Protein AF-R5ECG8-F1 (afdb_monomer_lite)

Secondary structure (DSSP, 8-state):
-HHHH-HHHHHHHHHHHHHHHHHTT-TTHHHHHHTTGGGGS-TTTT-GGGGGG--EEEE-SSSTTEEEEE-SS---HHHHHTTGGGSEEESSSS-GGGTEEEEE-TTS-EEEEEE--TT-SEEEEEES-S-STT--SHHHHHHHHHHHHHHHHH-----TTTTT-TT--EEEEE-TTS-EEEEE-TTT-----HHHHSSGGG-HHHHHTPPPPP-

pLDDT: mean 90.89, std 8.5, range [33.0, 98.12]

Sequence (215 aa):
MSKVYMPEQSAHFRQMLVDFAVSVGKPDADVYVDTGKWKARQGGNGLEYAKNAVVEFTPCATEENAFNYDLSKPISMALYELFKPFGTLNYQMGNARLGEVYVLNRKGEVALKLQGRIGTSALKVTIYNVHLAGARSLRTAEEKVKCQLTKYQMCMGCLACEGVCKHDAISIKETSDGEIHYEIIDDRCIRCGECVGHFNAGCYMKKVLATKRGV

Foldseek 3Di:
DCCVVPVPVVVVVLVVQLVLCVQLPHPPSNCCSVVPVVVVAQQQPSPPLLVQLDWDKDDDPPDPQKIKIFGPDFDDPQLVQLCCLQADKDQPVDDVVQVWIFGAHPVRHTQKIWTHHGRGRIIMIHGPHQPGLNGDDSVVSVLLSQLSSSCVSNPQQPCPLCVQDPQNQWDWDQDPVRDIDIHGNNVSNPSNNCCSPVDDSNDPVNNRSDHPDDD

Radius of gyration: 20.36 Å; chains: 1; bounding box: 52×38×52 Å

Structure (mmCIF, N/CA/C/O backbone):
data_AF-R5ECG8-F1
#
_entry.id   AF-R5ECG8-F1
#
loop_
_atom_site.group_PDB
_atom_site.id
_atom_site.type_symbol
_atom_site.label_atom_id
_atom_site.label_alt_id
_atom_site.label_comp_id
_atom_site.label_asym_id
_atom_site.label_entity_id
_atom_site.label_seq_id
_atom_site.pdbx_PDB_ins_code
_atom_site.Cartn_x
_atom_site.Cartn_y
_atom_site.Cartn_z
_atom_site.occupancy
_atom_site.B_iso_or_equiv
_atom_site.auth_seq_id
_atom_site.auth_comp_id
_atom_site.auth_asym_id
_atom_site.auth_atom_id
_atom_site.pdbx_PDB_model_num
ATOM 1 N N . MET A 1 1 ? 24.187 -16.286 -23.005 1.00 60.03 1 MET A N 1
ATOM 2 C CA . MET A 1 1 ? 23.119 -17.262 -23.306 1.00 60.03 1 MET A CA 1
ATOM 3 C C . MET A 1 1 ? 21.917 -16.591 -23.956 1.00 60.03 1 MET A C 1
ATOM 5 O O . MET A 1 1 ? 21.695 -16.849 -25.126 1.00 60.03 1 MET A O 1
ATOM 9 N N . SER A 1 2 ? 21.211 -15.669 -23.293 1.00 78.75 2 SER A N 1
ATOM 10 C CA . SER A 1 2 ? 19.994 -15.049 -23.859 1.00 78.75 2 SER A CA 1
ATOM 11 C C . SER A 1 2 ? 20.224 -14.280 -25.169 1.00 78.75 2 SER A C 1
ATOM 13 O O . SER A 1 2 ? 19.424 -14.411 -26.078 1.00 78.75 2 SER A O 1
ATOM 15 N N . LYS A 1 3 ? 21.362 -13.585 -25.334 1.00 83.94 3 LYS A N 1
ATOM 16 C CA . LYS A 1 3 ? 21.743 -12.937 -26.611 1.00 83.94 3 LYS A CA 1
ATOM 17 C C . LYS A 1 3 ? 21.832 -13.897 -27.811 1.00 83.94 3 LYS A C 1
ATOM 19 O O . LYS A 1 3 ? 21.714 -13.449 -28.939 1.00 83.94 3 LYS A O 1
ATOM 24 N N . VAL A 1 4 ? 22.087 -15.184 -27.563 1.00 86.50 4 VAL A N 1
ATOM 25 C CA . VAL A 1 4 ? 22.262 -16.213 -28.603 1.00 86.50 4 VAL A CA 1
ATOM 26 C C . VAL A 1 4 ? 20.947 -16.947 -28.865 1.00 86.50 4 VAL A C 1
ATOM 28 O O . VAL A 1 4 ? 20.589 -17.161 -30.013 1.00 86.50 4 VAL A O 1
ATOM 31 N N . TYR A 1 5 ? 20.216 -17.303 -27.806 1.00 92.19 5 TYR A N 1
ATOM 32 C CA . TYR A 1 5 ? 18.988 -18.103 -27.912 1.00 92.19 5 TYR A CA 1
ATOM 33 C C . TYR A 1 5 ? 17.701 -17.270 -28.046 1.00 92.19 5 TYR A C 1
ATOM 35 O O . TYR A 1 5 ? 16.680 -17.799 -28.463 1.00 92.19 5 TYR A O 1
ATOM 43 N N . MET A 1 6 ? 17.733 -15.987 -27.672 1.00 93.69 6 MET A N 1
ATOM 44 C CA . MET A 1 6 ? 16.594 -15.054 -27.671 1.00 93.69 6 MET A CA 1
ATOM 45 C C . MET A 1 6 ? 17.053 -13.657 -28.133 1.00 93.69 6 MET A C 1
ATOM 47 O O . MET A 1 6 ? 17.053 -12.700 -27.347 1.00 93.69 6 MET A O 1
ATOM 51 N N . PRO A 1 7 ? 17.546 -13.533 -29.379 1.00 92.38 7 PRO A N 1
ATOM 52 C CA . PRO A 1 7 ? 18.211 -12.319 -29.847 1.00 92.38 7 PRO A CA 1
ATOM 53 C C . PRO A 1 7 ? 17.276 -11.102 -29.861 1.00 92.38 7 PRO A C 1
ATOM 55 O O . PRO A 1 7 ? 17.679 -10.032 -29.408 1.00 92.38 7 PRO A O 1
ATOM 58 N N . GLU A 1 8 ? 16.023 -11.267 -30.290 1.00 94.19 8 GLU A N 1
ATOM 59 C CA . GLU A 1 8 ? 15.040 -10.177 -30.361 1.00 94.19 8 GLU A CA 1
ATOM 60 C C . GLU A 1 8 ? 14.661 -9.650 -28.975 1.00 94.19 8 GLU A C 1
ATOM 62 O O . GLU A 1 8 ? 14.751 -8.451 -28.717 1.00 94.19 8 GLU A O 1
ATOM 67 N N . GLN A 1 9 ? 14.320 -10.539 -28.036 1.00 94.44 9 GLN A N 1
ATOM 68 C CA . GLN A 1 9 ? 13.980 -10.157 -26.662 1.00 94.44 9 GLN A CA 1
ATOM 69 C C . GLN A 1 9 ? 15.188 -9.537 -25.959 1.00 94.44 9 GLN A C 1
ATOM 71 O O . GLN A 1 9 ? 15.050 -8.578 -25.199 1.00 94.44 9 GLN A O 1
ATOM 76 N N . SER A 1 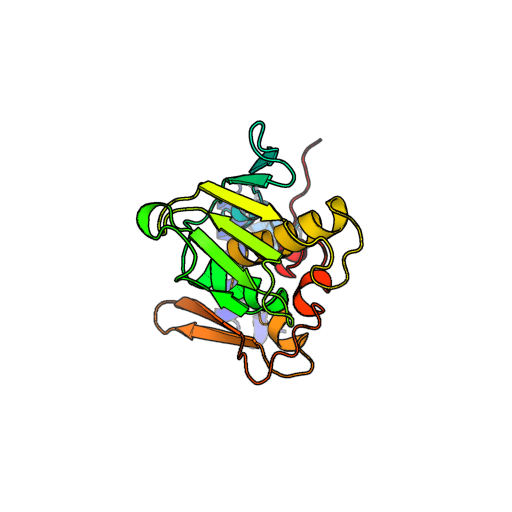10 ? 16.392 -10.053 -26.229 1.00 92.75 10 SER A N 1
ATOM 77 C CA . SER A 1 10 ? 17.619 -9.478 -25.690 1.00 92.75 10 SER A CA 1
ATOM 78 C C . SER A 1 10 ? 17.907 -8.086 -26.254 1.00 92.75 10 SER A C 1
ATOM 80 O O . SER A 1 10 ? 18.424 -7.250 -25.510 1.00 92.75 10 SER A O 1
ATOM 82 N N . ALA A 1 11 ? 17.615 -7.834 -27.532 1.00 93.06 11 ALA A N 1
ATOM 83 C CA . ALA A 1 11 ? 17.759 -6.519 -28.149 1.00 93.06 11 ALA A CA 1
ATOM 84 C C . ALA A 1 11 ? 16.722 -5.538 -27.591 1.00 93.06 11 ALA A C 1
ATOM 86 O O . ALA A 1 11 ? 17.085 -4.443 -27.168 1.00 93.06 11 ALA A O 1
ATOM 87 N N . HIS A 1 12 ? 15.462 -5.966 -27.484 1.00 94.81 12 HIS A N 1
ATOM 88 C CA . HIS A 1 12 ? 14.387 -5.170 -26.899 1.00 94.81 12 HIS A CA 1
ATOM 89 C C . HIS A 1 12 ? 14.676 -4.790 -25.439 1.00 94.81 12 HIS A C 1
ATOM 91 O O . HIS A 1 12 ? 14.596 -3.621 -25.068 1.00 94.81 12 HIS A O 1
ATOM 97 N N . PHE A 1 13 ? 15.100 -5.752 -24.614 1.00 93.56 13 PHE A N 1
ATOM 98 C CA . PHE A 1 13 ? 15.472 -5.482 -23.225 1.00 93.56 13 PHE A CA 1
ATOM 99 C C . PHE A 1 13 ? 16.670 -4.531 -23.119 1.00 93.56 13 PHE A C 1
ATOM 101 O O . PHE A 1 13 ? 16.675 -3.637 -22.274 1.00 93.56 13 PHE A O 1
ATOM 108 N N . ARG A 1 14 ? 17.68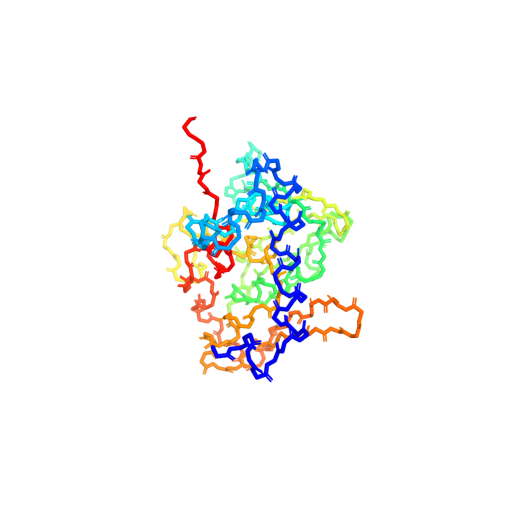2 -4.683 -23.989 1.00 94.44 14 ARG A N 1
ATOM 109 C CA . ARG A 1 14 ? 18.798 -3.728 -24.058 1.00 94.44 14 ARG A CA 1
ATOM 110 C C . ARG A 1 14 ? 18.290 -2.325 -24.390 1.00 94.44 14 ARG A C 1
ATOM 112 O O . ARG A 1 14 ? 18.691 -1.389 -23.708 1.00 94.44 14 ARG A O 1
ATOM 119 N N . GLN A 1 15 ? 17.415 -2.188 -25.385 1.00 95.69 15 GLN A N 1
ATOM 120 C CA . GLN A 1 15 ? 16.875 -0.893 -25.793 1.00 95.69 15 GLN A CA 1
ATOM 121 C C . GLN A 1 15 ? 16.121 -0.216 -24.646 1.00 95.69 15 GLN A C 1
ATOM 123 O O . GLN A 1 15 ? 16.417 0.926 -24.323 1.00 95.69 15 GLN A O 1
ATOM 128 N N . MET A 1 16 ? 15.272 -0.959 -23.930 1.00 94.19 16 MET A N 1
ATOM 129 C CA . MET A 1 16 ? 14.576 -0.464 -22.736 1.00 94.19 16 MET A CA 1
ATOM 130 C C . MET A 1 16 ? 15.539 0.108 -21.679 1.00 94.19 16 MET A C 1
ATOM 132 O O . MET A 1 16 ? 15.259 1.135 -21.060 1.00 94.19 16 MET A O 1
ATOM 136 N N . LEU A 1 17 ? 16.689 -0.540 -21.459 1.00 93.62 17 LEU A N 1
ATOM 137 C CA . LEU A 1 17 ? 17.704 -0.053 -20.522 1.00 93.62 17 LEU A CA 1
ATOM 138 C C . LEU A 1 17 ? 18.415 1.209 -21.027 1.00 93.62 17 LEU A C 1
ATOM 140 O O . LEU A 1 17 ? 18.737 2.080 -20.216 1.00 93.62 17 LEU A O 1
ATOM 144 N N . VAL A 1 18 ? 18.676 1.296 -22.334 1.00 94.56 18 VAL A N 1
ATOM 145 C CA . VAL A 1 18 ? 19.308 2.465 -22.964 1.00 94.56 18 VAL A CA 1
ATOM 146 C C . VAL A 1 18 ? 18.362 3.660 -22.914 1.00 94.56 18 VAL A C 1
ATOM 148 O O . VAL A 1 18 ? 18.759 4.712 -22.420 1.00 94.56 18 VAL A O 1
ATOM 151 N N . ASP A 1 19 ? 17.101 3.481 -23.308 1.00 94.62 19 ASP A N 1
ATOM 152 C CA . ASP A 1 19 ? 16.075 4.528 -23.281 1.00 94.62 19 ASP A CA 1
ATOM 153 C C . ASP A 1 19 ? 15.891 5.086 -21.866 1.00 94.62 19 ASP A C 1
ATOM 155 O O . ASP A 1 19 ? 15.840 6.300 -21.661 1.00 94.62 19 ASP A O 1
ATOM 159 N N . PHE A 1 20 ? 15.877 4.203 -20.861 1.00 91.38 20 PHE A N 1
ATOM 160 C CA . PHE A 1 20 ? 15.846 4.618 -19.463 1.00 91.38 20 PHE A CA 1
ATOM 161 C C . PHE A 1 20 ? 17.104 5.400 -19.060 1.00 91.38 20 PHE A C 1
ATOM 163 O O . PHE A 1 20 ? 17.006 6.423 -18.391 1.00 91.38 20 PHE A O 1
ATOM 170 N N . ALA A 1 21 ? 18.298 4.946 -19.450 1.00 91.44 21 ALA A N 1
ATOM 171 C CA . ALA A 1 21 ? 19.543 5.646 -19.134 1.00 91.44 21 ALA A CA 1
ATOM 172 C C . ALA A 1 21 ? 19.590 7.053 -19.760 1.00 91.44 21 ALA A C 1
ATOM 174 O O . ALA A 1 21 ? 20.039 7.993 -19.099 1.00 91.44 21 ALA A O 1
ATOM 175 N N . VAL A 1 22 ? 19.074 7.207 -20.983 1.00 92.94 22 VAL A N 1
ATOM 176 C CA . VAL A 1 22 ? 18.902 8.507 -21.646 1.00 92.94 22 VAL A CA 1
ATOM 177 C C . VAL A 1 22 ? 17.903 9.377 -20.884 1.00 92.94 22 VAL A C 1
ATOM 179 O O . VAL A 1 22 ? 18.213 10.531 -20.592 1.00 92.94 22 VAL A O 1
ATOM 182 N N . SER A 1 23 ? 16.744 8.835 -20.490 1.00 89.94 23 SER A N 1
ATOM 183 C CA . SER A 1 23 ? 15.706 9.613 -19.796 1.00 89.94 23 SER A CA 1
ATOM 184 C C . SER A 1 23 ? 16.158 10.146 -18.433 1.00 89.94 23 SER A C 1
ATOM 186 O O . SER A 1 23 ? 15.744 11.230 -18.027 1.00 89.94 23 SER A O 1
ATOM 188 N N . VAL A 1 24 ? 17.059 9.435 -17.744 1.00 87.12 24 VAL A N 1
ATOM 189 C CA . VAL A 1 24 ? 17.663 9.888 -16.478 1.00 87.12 24 VAL A CA 1
ATOM 190 C C . VAL A 1 24 ? 18.965 10.686 -16.663 1.00 87.12 24 VAL A C 1
ATOM 192 O O . VAL A 1 24 ? 19.676 10.933 -15.685 1.00 87.12 24 VAL A O 1
ATOM 195 N N . GLY A 1 25 ? 19.305 11.067 -17.900 1.00 88.62 25 GLY A N 1
ATOM 196 C CA . GLY A 1 25 ? 20.429 11.950 -18.221 1.00 88.62 25 GLY A CA 1
ATOM 197 C C . GLY A 1 25 ? 21.815 11.324 -18.047 1.00 88.62 25 GLY A C 1
ATOM 198 O O . GLY A 1 25 ? 22.759 12.023 -17.673 1.00 88.62 25 GLY A O 1
ATOM 199 N N . LYS A 1 26 ? 21.973 10.009 -18.251 1.00 88.31 26 LYS A N 1
ATOM 200 C CA . LYS A 1 26 ? 23.299 9.371 -18.183 1.00 88.31 26 LYS A CA 1
ATOM 201 C C . LYS A 1 26 ? 24.117 9.678 -19.443 1.00 88.31 26 LYS A C 1
ATOM 203 O O . LYS A 1 26 ? 23.634 9.399 -20.539 1.00 88.31 26 LYS A O 1
ATOM 208 N N . PRO A 1 27 ? 25.363 10.174 -19.305 1.00 82.31 27 PRO A N 1
ATOM 209 C CA . PRO A 1 27 ? 26.281 10.234 -20.435 1.00 82.31 27 PRO A CA 1
ATOM 210 C C . PRO A 1 27 ? 26.622 8.807 -20.884 1.00 82.31 27 PRO A C 1
ATOM 212 O O . PRO A 1 27 ? 26.732 7.906 -20.047 1.00 82.31 27 PRO A O 1
ATOM 215 N N . ASP A 1 28 ? 26.763 8.611 -22.194 1.00 90.44 28 ASP A N 1
ATOM 216 C CA . ASP A 1 28 ? 27.122 7.332 -22.821 1.00 90.44 28 ASP A CA 1
ATOM 217 C C . ASP A 1 28 ? 26.227 6.156 -22.380 1.00 90.44 28 ASP A C 1
ATOM 219 O O . ASP A 1 28 ? 26.695 5.144 -21.844 1.00 90.44 28 ASP A O 1
ATOM 223 N N . ALA A 1 29 ? 24.913 6.298 -22.592 1.00 93.12 29 ALA A N 1
ATOM 224 C CA . ALA A 1 29 ? 23.889 5.326 -22.196 1.00 93.12 29 ALA A CA 1
ATOM 225 C C . ALA A 1 29 ? 24.194 3.889 -22.666 1.00 93.12 29 ALA A C 1
ATOM 227 O O . ALA A 1 29 ? 24.077 2.952 -21.874 1.00 93.12 29 ALA A O 1
ATOM 228 N N . ASP A 1 30 ? 24.663 3.707 -23.903 1.00 93.44 30 ASP A N 1
ATOM 229 C CA . ASP A 1 30 ? 25.075 2.401 -24.427 1.00 93.44 30 ASP A CA 1
ATOM 230 C C . ASP A 1 30 ? 26.206 1.774 -23.606 1.00 93.44 30 ASP A C 1
ATOM 232 O O . ASP A 1 30 ? 26.088 0.635 -23.155 1.00 93.44 30 ASP A O 1
ATOM 236 N N . VAL A 1 31 ? 27.270 2.534 -23.320 1.00 93.81 31 VAL A N 1
ATOM 237 C CA . VAL A 1 31 ? 28.404 2.058 -22.511 1.00 93.81 31 VAL A CA 1
ATOM 238 C C . VAL A 1 31 ? 27.943 1.731 -21.094 1.00 93.81 31 VAL A C 1
ATOM 240 O O . VAL A 1 31 ? 28.344 0.714 -20.524 1.00 93.81 31 VAL A O 1
ATOM 243 N N . TYR A 1 32 ? 27.080 2.561 -20.508 1.00 91.62 32 TYR A N 1
ATOM 244 C CA . TYR A 1 32 ? 26.489 2.317 -19.193 1.00 91.62 32 TYR A CA 1
ATOM 245 C C . TYR A 1 32 ? 25.711 0.991 -19.135 1.00 91.62 32 TYR A C 1
ATOM 247 O O . TYR A 1 32 ? 25.842 0.237 -18.159 1.00 91.62 32 TYR A O 1
ATOM 255 N N . VAL A 1 33 ? 24.940 0.682 -20.180 1.00 93.25 33 VAL A N 1
ATOM 256 C CA . VAL A 1 33 ? 24.160 -0.557 -20.285 1.00 93.25 33 VAL A CA 1
ATOM 257 C C . VAL A 1 33 ? 25.056 -1.765 -20.553 1.00 93.25 33 VAL A C 1
ATOM 259 O O . VAL A 1 33 ? 24.979 -2.756 -19.819 1.00 93.25 33 VAL A O 1
ATOM 262 N N . ASP A 1 34 ? 25.946 -1.673 -21.540 1.00 92.50 34 ASP A N 1
ATOM 263 C CA . ASP A 1 34 ? 26.771 -2.790 -22.008 1.00 92.50 34 ASP A CA 1
ATOM 264 C C . ASP A 1 34 ? 27.840 -3.202 -20.987 1.00 92.50 34 ASP A C 1
ATOM 266 O O . ASP A 1 34 ? 28.133 -4.390 -20.842 1.00 92.50 34 ASP A O 1
ATOM 270 N N . THR A 1 35 ? 28.353 -2.253 -20.197 1.00 93.06 35 THR A N 1
ATOM 271 C CA . THR A 1 35 ? 29.263 -2.545 -19.070 1.00 93.06 35 THR A CA 1
ATOM 272 C C . THR A 1 35 ? 28.533 -3.009 -17.804 1.00 93.06 35 THR A C 1
ATOM 274 O O . THR A 1 35 ? 29.167 -3.321 -16.797 1.00 93.06 35 THR A O 1
ATOM 277 N N . GLY A 1 36 ? 27.196 -3.071 -17.819 1.00 90.44 36 GLY A N 1
ATOM 278 C CA . GLY A 1 36 ? 26.391 -3.575 -16.706 1.00 90.44 36 GLY A CA 1
ATOM 279 C C . GLY A 1 36 ? 26.279 -2.634 -15.503 1.00 90.44 36 GLY A C 1
ATOM 280 O O . GLY A 1 36 ? 25.743 -3.042 -14.470 1.00 90.44 36 GLY A O 1
ATOM 281 N N . LYS A 1 37 ? 26.724 -1.374 -15.617 1.00 89.19 37 LYS A N 1
ATOM 282 C CA . LYS A 1 37 ? 26.684 -0.375 -14.529 1.00 89.19 37 LYS A CA 1
ATOM 283 C C . LYS A 1 37 ? 25.264 -0.104 -14.020 1.00 89.19 37 LYS A C 1
ATOM 285 O O . LYS A 1 37 ? 25.080 0.239 -12.852 1.00 89.19 37 LYS A O 1
ATOM 290 N N . TRP A 1 38 ? 24.252 -0.318 -14.860 1.00 88.38 38 TRP A N 1
ATOM 291 C CA . TRP A 1 38 ? 22.838 -0.215 -14.491 1.00 88.38 38 TRP A CA 1
ATOM 292 C C . TRP A 1 38 ? 22.402 -1.168 -13.375 1.00 88.38 38 TRP A C 1
ATOM 294 O O . TRP A 1 38 ? 21.482 -0.838 -12.633 1.00 88.38 38 TRP A O 1
ATOM 304 N N . LYS A 1 39 ? 23.085 -2.301 -13.180 1.00 89.06 39 LYS A N 1
ATOM 305 C CA . LYS A 1 39 ? 22.760 -3.268 -12.117 1.00 89.06 39 LYS A CA 1
ATOM 306 C C . LYS A 1 39 ? 23.060 -2.746 -10.710 1.00 89.06 39 LYS A C 1
ATOM 308 O O . LYS A 1 39 ? 22.463 -3.213 -9.750 1.00 89.06 39 LYS A O 1
ATOM 313 N N . ALA A 1 40 ? 23.968 -1.777 -10.582 1.00 85.88 40 ALA A N 1
ATOM 314 C CA . ALA A 1 40 ? 24.327 -1.166 -9.301 1.00 85.88 40 ALA A CA 1
ATOM 315 C C . ALA A 1 40 ? 23.356 -0.047 -8.870 1.00 85.88 40 ALA A C 1
ATOM 317 O O . ALA A 1 40 ? 23.520 0.544 -7.797 1.00 85.88 40 ALA A O 1
ATOM 318 N N . ARG A 1 41 ? 22.358 0.287 -9.703 1.00 83.62 41 ARG A N 1
ATOM 319 C CA . ARG A 1 41 ? 21.361 1.314 -9.380 1.00 83.62 41 ARG A CA 1
ATOM 320 C C . ARG A 1 41 ? 20.438 0.828 -8.261 1.00 83.62 41 ARG A C 1
ATOM 322 O O . ARG A 1 41 ? 20.076 -0.342 -8.209 1.00 83.62 41 ARG A O 1
ATOM 329 N N . GLN A 1 42 ? 20.001 1.746 -7.400 1.00 82.56 42 GLN A N 1
ATOM 330 C CA . GLN A 1 42 ? 18.866 1.459 -6.523 1.00 82.56 42 GLN A CA 1
ATOM 331 C C . GLN A 1 42 ? 17.585 1.416 -7.356 1.00 82.56 42 GLN A C 1
ATOM 333 O O . GLN A 1 42 ? 17.411 2.237 -8.262 1.00 82.56 42 GLN A O 1
ATOM 338 N N . GLY A 1 43 ? 16.713 0.449 -7.065 1.00 79.81 43 GLY A N 1
ATOM 339 C CA . GLY A 1 43 ? 15.597 0.095 -7.940 1.00 79.81 43 GLY A CA 1
ATOM 340 C C . GLY A 1 43 ? 14.635 1.251 -8.207 1.00 79.81 43 GLY A C 1
ATOM 341 O O . GLY A 1 43 ? 14.181 1.390 -9.340 1.00 79.81 43 GLY A O 1
ATOM 342 N N . GLY A 1 44 ? 14.404 2.129 -7.224 1.00 81.81 44 GLY A N 1
ATOM 343 C CA . GLY A 1 44 ? 13.517 3.287 -7.372 1.00 81.81 44 GLY A CA 1
ATOM 344 C C . GLY A 1 44 ? 14.138 4.525 -8.028 1.00 81.81 44 GLY A C 1
ATOM 345 O O . GLY A 1 44 ? 13.409 5.442 -8.393 1.00 81.81 44 GLY A O 1
ATOM 346 N N . ASN A 1 45 ? 15.467 4.606 -8.164 1.00 82.12 45 ASN A N 1
ATOM 347 C CA . ASN A 1 45 ? 16.112 5.833 -8.647 1.00 82.12 45 ASN A CA 1
ATOM 348 C C . ASN A 1 45 ? 15.739 6.101 -10.112 1.00 82.12 45 ASN A C 1
ATOM 350 O O . ASN A 1 45 ? 16.026 5.267 -10.970 1.00 82.12 45 ASN A O 1
ATOM 354 N N . GLY A 1 46 ? 15.157 7.274 -10.378 1.00 79.50 46 GLY A N 1
ATOM 355 C CA . GLY A 1 46 ? 14.708 7.687 -11.712 1.00 79.50 46 GLY A CA 1
ATOM 356 C C . GLY A 1 46 ? 13.343 7.128 -12.129 1.00 79.50 46 GLY A C 1
ATOM 357 O O . GLY A 1 46 ? 12.936 7.344 -13.263 1.00 79.50 46 GLY A O 1
ATOM 358 N N . LEU A 1 47 ? 12.633 6.414 -11.244 1.00 83.31 47 LEU A N 1
ATOM 359 C CA . LEU A 1 47 ? 11.280 5.925 -11.515 1.00 83.31 47 LEU A CA 1
ATOM 360 C C . LEU A 1 47 ? 10.235 6.841 -10.877 1.00 83.31 47 LEU A C 1
ATOM 362 O O . LEU A 1 47 ? 10.180 6.958 -9.653 1.00 83.31 47 LEU A O 1
ATOM 366 N N . GLU A 1 48 ? 9.343 7.404 -11.692 1.00 83.31 48 GLU A N 1
ATOM 367 C CA . GLU A 1 48 ? 8.211 8.212 -11.213 1.00 83.31 48 GLU A CA 1
ATOM 368 C C . GLU A 1 48 ? 7.336 7.437 -10.221 1.00 83.31 48 GLU A C 1
ATOM 370 O O . GLU A 1 48 ? 6.972 7.953 -9.167 1.00 83.31 48 GLU A O 1
ATOM 375 N N . TYR A 1 49 ? 7.102 6.148 -10.483 1.00 83.75 49 TYR A N 1
ATOM 376 C CA . TYR A 1 49 ? 6.301 5.290 -9.610 1.00 83.75 49 TYR A CA 1
ATOM 377 C C . TYR A 1 49 ? 6.867 5.158 -8.183 1.00 83.75 49 TYR A C 1
ATOM 379 O O . TYR A 1 49 ? 6.115 4.960 -7.229 1.00 83.75 49 TYR A O 1
ATOM 387 N N . ALA A 1 50 ? 8.185 5.308 -7.997 1.00 81.06 50 ALA A N 1
ATOM 388 C CA . ALA A 1 50 ? 8.798 5.249 -6.671 1.00 81.06 50 ALA A CA 1
ATOM 389 C C . ALA A 1 50 ? 8.388 6.437 -5.776 1.00 81.06 50 ALA A C 1
ATOM 391 O O . ALA A 1 50 ? 8.433 6.313 -4.549 1.00 81.06 50 ALA A O 1
ATOM 392 N N . LYS A 1 51 ? 7.937 7.559 -6.361 1.00 79.94 51 LYS A N 1
ATOM 393 C CA . LYS A 1 51 ? 7.466 8.741 -5.617 1.00 79.94 51 LYS A CA 1
ATOM 394 C C . LYS A 1 51 ? 6.188 8.465 -4.824 1.00 79.94 51 LYS A C 1
ATOM 396 O O . LYS A 1 51 ? 6.032 9.018 -3.741 1.00 79.94 51 LYS A O 1
ATOM 401 N N . ASN A 1 52 ? 5.353 7.521 -5.271 1.00 82.44 52 ASN A N 1
ATOM 402 C CA . ASN A 1 52 ? 4.138 7.100 -4.556 1.00 82.44 52 ASN A CA 1
ATOM 403 C C . ASN A 1 52 ? 4.430 6.552 -3.150 1.00 82.44 52 ASN A C 1
ATOM 405 O O . ASN A 1 52 ? 3.551 6.481 -2.297 1.00 82.44 52 ASN A O 1
ATOM 409 N N . ALA A 1 53 ? 5.674 6.157 -2.879 1.00 71.50 53 ALA A N 1
ATOM 410 C CA . ALA A 1 53 ? 6.088 5.659 -1.578 1.00 71.50 53 ALA A CA 1
ATOM 411 C C . ALA A 1 53 ? 6.130 6.743 -0.478 1.00 71.50 53 ALA A C 1
ATOM 413 O O . ALA A 1 53 ? 6.422 6.399 0.675 1.00 71.50 53 ALA A O 1
ATOM 414 N N . VAL A 1 54 ? 5.937 8.020 -0.830 1.00 66.12 54 VAL A N 1
ATOM 415 C CA . VAL A 1 54 ? 5.891 9.166 0.084 1.00 66.12 54 VAL A CA 1
ATOM 416 C C . VAL A 1 54 ? 4.436 9.448 0.451 1.00 66.12 54 VAL A C 1
ATOM 418 O O . VAL A 1 54 ? 3.594 9.636 -0.416 1.00 66.12 54 VAL A O 1
ATOM 421 N N . VAL A 1 55 ? 4.152 9.461 1.750 1.00 72.69 55 VAL A N 1
ATOM 422 C CA . VAL A 1 55 ? 2.871 9.895 2.313 1.00 72.69 55 VAL A CA 1
ATOM 423 C C . VAL A 1 55 ? 3.210 10.997 3.302 1.00 72.69 55 VAL A C 1
ATOM 425 O O . VAL A 1 55 ? 3.997 10.755 4.225 1.00 72.69 55 VAL A O 1
ATOM 428 N N . GLU A 1 56 ? 2.675 12.198 3.093 1.00 75.94 56 GLU A N 1
ATOM 429 C CA . GLU A 1 56 ? 2.843 13.286 4.056 1.00 75.94 56 GLU A CA 1
ATOM 430 C C . GLU A 1 56 ? 1.954 13.031 5.266 1.00 75.94 56 GLU A C 1
ATOM 432 O O . GLU A 1 56 ? 0.848 12.503 5.149 1.00 75.94 56 GLU A O 1
ATOM 437 N N . PHE A 1 57 ? 2.474 13.342 6.447 1.00 78.50 57 PHE A N 1
ATOM 438 C CA . PHE A 1 57 ? 1.848 12.988 7.710 1.00 78.50 57 PHE A CA 1
ATOM 439 C C . PHE A 1 57 ? 1.853 14.181 8.651 1.00 78.50 57 PHE A C 1
ATOM 441 O O . PHE A 1 57 ? 2.891 14.809 8.868 1.00 78.50 57 PHE A O 1
ATOM 448 N N . THR A 1 58 ? 0.707 14.450 9.269 1.00 80.06 58 THR A N 1
ATOM 449 C CA . THR A 1 58 ? 0.599 15.455 10.328 1.00 80.06 58 THR A CA 1
ATOM 450 C C . THR A 1 58 ? -0.363 14.972 11.415 1.00 80.06 58 THR A C 1
ATOM 452 O O . THR A 1 58 ? -1.490 14.570 11.098 1.00 80.06 58 THR A O 1
ATOM 455 N N . PRO A 1 59 ? 0.035 15.005 12.702 1.00 77.94 59 PRO A N 1
ATOM 456 C CA . PRO A 1 59 ? -0.888 14.763 13.808 1.00 77.94 59 PRO A CA 1
ATOM 457 C C . PRO A 1 59 ? -2.108 15.691 13.735 1.00 77.94 59 PRO A C 1
ATOM 459 O O . PRO A 1 59 ? -1.996 16.850 13.335 1.00 77.94 59 PRO A O 1
ATOM 462 N N . CYS A 1 60 ? -3.288 15.201 14.114 1.00 75.12 60 CYS A N 1
ATOM 463 C CA . CYS A 1 60 ? -4.479 16.040 14.175 1.00 75.12 60 CYS A CA 1
ATOM 464 C C . CYS A 1 60 ? -4.464 16.874 15.461 1.00 75.12 60 CYS A C 1
ATOM 466 O O . CYS A 1 60 ? -4.440 16.328 16.557 1.00 75.12 60 CYS A O 1
ATOM 468 N N . ALA A 1 61 ? -4.506 18.201 15.332 1.00 71.88 61 ALA A N 1
ATOM 469 C CA . ALA A 1 61 ? -4.505 19.100 16.488 1.00 71.88 61 ALA A CA 1
ATOM 470 C C . ALA A 1 61 ? -5.813 19.059 17.303 1.00 71.88 61 ALA A C 1
ATOM 472 O O . ALA A 1 61 ? -5.833 19.505 18.445 1.00 71.88 61 ALA A O 1
ATOM 473 N N . THR A 1 62 ? -6.909 18.568 16.717 1.00 71.75 62 THR A N 1
ATOM 474 C CA . THR A 1 62 ? -8.262 18.677 17.285 1.00 71.75 62 THR A CA 1
ATOM 475 C C . THR A 1 62 ? -8.825 17.373 17.844 1.00 71.75 62 THR A C 1
ATOM 477 O O . THR A 1 62 ? -9.828 17.413 18.548 1.00 71.75 62 THR A O 1
ATOM 480 N N . GLU A 1 63 ? -8.222 16.221 17.543 1.00 79.00 63 GLU A N 1
ATOM 481 C CA . GLU A 1 63 ? -8.718 14.907 17.972 1.00 79.00 63 GLU A CA 1
ATOM 482 C C . GLU A 1 63 ? -7.536 14.025 18.385 1.00 79.00 63 GLU A C 1
ATOM 484 O O . GLU A 1 63 ? -6.597 13.824 17.611 1.00 79.00 63 GLU A O 1
ATOM 489 N N . GLU A 1 64 ? -7.576 13.502 19.613 1.00 81.12 64 GLU A N 1
ATOM 490 C CA . GLU A 1 64 ? -6.554 12.578 20.109 1.00 81.12 64 GLU A CA 1
ATOM 491 C C . GLU A 1 64 ? -6.525 11.289 19.280 1.00 81.12 64 GLU A C 1
ATOM 493 O O . GLU A 1 64 ? -7.552 10.805 18.804 1.00 81.12 64 GLU A O 1
ATOM 498 N N . ASN A 1 65 ? -5.330 10.713 19.118 1.00 90.25 65 ASN A N 1
ATOM 499 C CA . ASN A 1 65 ? -5.103 9.476 18.358 1.00 90.25 65 ASN A CA 1
ATOM 500 C C . ASN A 1 65 ? -5.579 9.540 16.895 1.00 90.25 65 ASN A C 1
ATOM 502 O O . ASN A 1 65 ? -5.798 8.497 16.269 1.00 90.25 65 ASN A O 1
ATOM 506 N N . ALA A 1 66 ? -5.737 10.752 16.354 1.00 93.31 66 ALA A N 1
ATOM 507 C CA . ALA A 1 66 ? -6.093 10.989 14.970 1.00 93.31 66 ALA A CA 1
ATOM 508 C C . ALA A 1 66 ? -4.918 11.556 14.169 1.00 93.31 66 ALA A C 1
ATOM 510 O O . ALA A 1 66 ? -4.153 12.414 14.616 1.00 93.31 66 ALA A O 1
ATOM 511 N N . PHE A 1 67 ? -4.803 11.076 12.939 1.00 93.88 67 PHE A N 1
ATOM 512 C CA . PHE A 1 67 ? -3.659 11.299 12.073 1.00 93.88 67 PHE A CA 1
ATOM 513 C C . PHE A 1 67 ? -4.138 11.671 10.677 1.00 93.88 67 PHE A C 1
ATOM 515 O O . PHE A 1 67 ? -4.991 10.979 10.122 1.00 93.88 67 PHE A O 1
ATOM 522 N N . ASN A 1 68 ? -3.595 12.749 10.114 1.00 94.06 68 ASN A N 1
ATOM 523 C CA . ASN A 1 68 ? -3.883 13.154 8.743 1.00 94.06 68 ASN A CA 1
ATOM 524 C C . ASN A 1 68 ? -2.766 12.672 7.820 1.00 94.06 68 ASN A C 1
ATOM 526 O O . ASN A 1 68 ? -1.581 12.808 8.141 1.00 94.06 68 ASN A O 1
ATOM 530 N N . TYR A 1 69 ? -3.170 12.124 6.681 1.00 94.75 69 TYR A N 1
ATOM 531 C CA . TYR A 1 69 ? -2.306 11.626 5.627 1.00 94.75 69 TYR A CA 1
ATOM 532 C C . TYR A 1 69 ? -2.699 12.267 4.299 1.00 94.75 69 TYR A C 1
ATOM 534 O O . TYR A 1 69 ? -3.885 12.295 3.960 1.00 94.75 69 TYR A O 1
ATOM 542 N N . ASP A 1 70 ? -1.705 12.723 3.541 1.00 94.25 70 ASP A N 1
ATOM 543 C CA . ASP A 1 70 ? -1.884 13.089 2.136 1.00 94.25 70 ASP A CA 1
ATOM 544 C C . ASP A 1 70 ? -1.385 11.949 1.240 1.00 94.25 70 ASP A C 1
ATOM 546 O O . ASP A 1 70 ? -0.203 11.576 1.260 1.00 94.25 70 ASP A O 1
ATOM 550 N N . LEU A 1 71 ? -2.317 11.328 0.519 1.00 94.69 71 LEU A N 1
ATOM 551 C CA . LEU A 1 71 ? -2.068 10.182 -0.341 1.00 94.69 71 LEU A CA 1
ATOM 552 C C . LEU A 1 71 ? -1.741 10.633 -1.770 1.00 94.69 71 LEU A C 1
ATOM 554 O O . LEU A 1 71 ? -2.522 11.303 -2.436 1.00 94.69 71 LEU A O 1
ATOM 558 N N . SER A 1 72 ? -0.635 10.142 -2.323 1.00 90.94 72 SER A N 1
ATOM 559 C CA . SER A 1 72 ? -0.328 10.297 -3.758 1.00 90.94 72 SER A CA 1
ATOM 560 C C . SER A 1 72 ? -1.366 9.653 -4.692 1.00 90.94 72 SER A C 1
ATOM 562 O O . SER A 1 72 ? -1.449 10.047 -5.852 1.00 90.94 72 SER A O 1
ATOM 564 N N . LYS A 1 73 ? -2.136 8.658 -4.224 1.00 91.12 73 LYS A N 1
ATOM 565 C CA . LYS A 1 73 ? -3.266 8.072 -4.961 1.00 91.12 73 LYS A CA 1
ATOM 566 C C . LYS A 1 73 ? -4.596 8.489 -4.314 1.00 91.12 73 LYS A C 1
ATOM 568 O O . LYS A 1 73 ? -4.693 8.438 -3.087 1.00 91.12 73 LYS A O 1
ATOM 573 N N . PRO A 1 74 ? -5.640 8.810 -5.101 1.00 95.06 74 PRO A N 1
ATOM 574 C CA . PRO A 1 74 ? -6.968 9.094 -4.560 1.00 95.06 74 PRO A CA 1
ATOM 575 C C . PRO A 1 74 ? -7.514 7.931 -3.731 1.00 95.06 74 PRO A C 1
ATOM 577 O O . PRO A 1 74 ? -7.252 6.775 -4.048 1.00 95.06 74 PRO A O 1
ATOM 580 N N . ILE A 1 75 ? -8.312 8.212 -2.706 1.00 96.88 75 ILE A N 1
ATOM 581 C CA . ILE A 1 75 ? -9.026 7.212 -1.907 1.00 96.88 75 ILE A CA 1
ATOM 582 C C . ILE A 1 75 ? -9.996 6.441 -2.807 1.00 96.88 75 ILE A C 1
ATOM 584 O O . ILE A 1 75 ? -10.770 7.034 -3.558 1.00 96.88 75 ILE A O 1
ATOM 588 N N . SER A 1 76 ? -9.986 5.116 -2.694 1.00 95.81 76 SER A N 1
ATOM 589 C CA . SER A 1 76 ? -10.889 4.206 -3.402 1.00 95.81 76 SER A CA 1
ATOM 590 C C . SER A 1 76 ? -11.305 3.051 -2.491 1.00 95.81 76 SER A C 1
ATOM 592 O O . SER A 1 76 ? -10.765 2.886 -1.395 1.00 95.81 76 SER A O 1
ATOM 594 N N . MET A 1 77 ? -12.226 2.205 -2.954 1.00 94.88 77 MET A N 1
ATOM 595 C CA . MET A 1 77 ? -12.632 1.006 -2.209 1.00 94.88 77 MET A CA 1
ATOM 596 C C . MET A 1 77 ? -11.459 0.053 -1.934 1.00 94.88 77 MET A C 1
ATOM 598 O O . MET A 1 77 ? -11.411 -0.560 -0.868 1.00 94.88 77 MET A O 1
ATOM 602 N N . ALA A 1 78 ? -10.469 -0.000 -2.833 1.00 94.88 78 ALA A N 1
ATOM 603 C CA . ALA A 1 78 ? -9.268 -0.815 -2.658 1.00 94.88 78 ALA A CA 1
ATOM 604 C C . ALA A 1 78 ? -8.421 -0.379 -1.449 1.00 94.88 78 ALA A C 1
ATOM 606 O O . ALA A 1 78 ? -7.732 -1.207 -0.855 1.00 94.88 78 ALA A O 1
ATOM 607 N N . LEU A 1 79 ? -8.490 0.895 -1.034 1.00 96.94 79 LEU A N 1
ATOM 608 C CA . LEU A 1 79 ? -7.860 1.338 0.212 1.00 96.94 79 LEU A CA 1
ATOM 609 C C . LEU A 1 79 ? -8.493 0.626 1.407 1.00 96.94 79 LEU A C 1
ATOM 611 O O . LEU A 1 79 ? -7.776 0.084 2.243 1.00 96.94 79 LEU A O 1
ATOM 615 N N . TYR A 1 80 ? -9.825 0.633 1.491 1.00 96.50 80 TYR A N 1
ATOM 616 C CA . TYR A 1 80 ? -10.553 0.069 2.628 1.00 96.50 80 TYR A CA 1
ATOM 617 C C . TYR A 1 80 ? -10.353 -1.443 2.734 1.00 96.50 80 TYR A C 1
ATOM 619 O O . TYR A 1 80 ? -10.177 -1.959 3.835 1.00 96.50 80 TYR A O 1
ATOM 627 N N . GLU A 1 81 ? -10.278 -2.134 1.598 1.00 96.69 81 GLU A N 1
ATOM 628 C CA . GLU A 1 81 ? -10.006 -3.571 1.533 1.00 96.69 81 GLU A CA 1
ATOM 629 C C . GLU A 1 81 ? -8.723 -3.959 2.290 1.00 96.69 81 GLU A C 1
ATOM 631 O O . GLU A 1 81 ? -8.699 -4.927 3.051 1.00 96.69 81 GLU A O 1
ATOM 636 N N . LEU A 1 82 ? -7.671 -3.139 2.188 1.00 97.12 82 LEU A N 1
ATOM 637 C CA . LEU A 1 82 ? -6.391 -3.358 2.874 1.00 97.12 82 LEU A CA 1
ATOM 638 C C . LEU A 1 82 ? -6.486 -3.224 4.402 1.00 97.12 82 LEU A C 1
ATOM 640 O O . LEU A 1 82 ? -5.558 -3.629 5.102 1.00 97.12 82 LEU A O 1
ATOM 644 N N . PHE A 1 83 ? -7.588 -2.688 4.936 1.00 97.62 83 PHE A N 1
ATOM 645 C CA . PHE A 1 83 ? -7.831 -2.544 6.374 1.00 97.62 83 PHE A CA 1
ATOM 646 C C . PHE A 1 83 ? -8.619 -3.710 6.994 1.00 97.62 83 PHE A C 1
ATOM 648 O O . PHE A 1 83 ? -8.655 -3.812 8.222 1.00 97.62 83 PHE A O 1
ATOM 655 N N . LYS A 1 84 ? -9.147 -4.655 6.201 1.00 97.50 84 LYS A N 1
ATOM 656 C CA . LYS A 1 84 ? -9.759 -5.903 6.711 1.00 97.50 84 LYS A CA 1
ATOM 657 C C . LYS A 1 84 ? -8.875 -6.727 7.670 1.00 97.50 84 LYS A C 1
ATOM 659 O O . LYS A 1 84 ? -9.414 -7.343 8.590 1.00 97.50 84 LYS A O 1
ATOM 664 N N . PRO A 1 85 ? -7.525 -6.733 7.582 1.00 97.00 85 PRO A N 1
ATOM 665 C CA . PRO A 1 85 ? -6.692 -7.405 8.581 1.00 97.00 85 PRO A CA 1
ATOM 666 C C . PRO A 1 85 ? -6.845 -6.842 10.001 1.00 97.00 85 PRO A C 1
ATOM 668 O O . PRO A 1 85 ? -6.459 -7.515 10.954 1.00 97.00 85 PRO A O 1
ATOM 671 N N . PHE A 1 86 ? -7.384 -5.629 10.158 1.00 97.31 86 PHE A N 1
ATOM 672 C CA . PHE A 1 86 ? -7.633 -5.010 11.459 1.00 97.31 86 PHE A CA 1
ATOM 673 C C . PHE A 1 86 ? -9.035 -5.294 12.015 1.00 97.31 86 PHE A C 1
ATOM 675 O O . PHE A 1 86 ? -9.259 -5.072 13.204 1.00 97.31 86 PHE A O 1
ATOM 682 N N . GLY A 1 87 ? -9.970 -5.796 11.203 1.00 96.62 87 GLY A N 1
ATOM 683 C CA . GLY A 1 87 ? -11.350 -6.013 11.632 1.00 96.62 87 GLY A CA 1
ATOM 684 C C . GLY A 1 87 ? -12.347 -6.139 10.483 1.00 96.62 87 GLY A C 1
ATOM 685 O O . GLY A 1 87 ? -11.975 -6.435 9.353 1.00 96.62 87 GLY A O 1
ATOM 686 N N . THR A 1 88 ? -13.626 -5.950 10.778 1.00 96.69 88 THR A N 1
ATOM 687 C CA . THR A 1 88 ? -14.707 -5.944 9.783 1.00 96.69 88 THR A CA 1
ATOM 688 C C . THR A 1 88 ? -15.021 -4.509 9.380 1.00 96.69 88 THR A C 1
ATOM 690 O O . THR A 1 88 ? -15.190 -3.652 10.247 1.00 96.69 88 THR A O 1
ATOM 693 N N . LEU A 1 89 ? -15.100 -4.242 8.077 1.00 96.88 89 LEU A N 1
ATOM 694 C CA . LEU A 1 89 ? -15.447 -2.919 7.559 1.00 96.88 89 LEU A CA 1
ATOM 695 C C . LEU A 1 89 ? -16.938 -2.636 7.768 1.00 96.88 89 LEU A C 1
ATOM 697 O O . LEU A 1 89 ? -17.786 -3.481 7.488 1.00 96.88 89 LEU A O 1
ATOM 701 N N . ASN A 1 90 ? -17.260 -1.434 8.234 1.00 96.56 90 ASN A N 1
ATOM 702 C CA . ASN A 1 90 ? -18.623 -0.950 8.380 1.00 96.56 90 ASN A CA 1
ATOM 703 C C . ASN A 1 90 ? -18.760 0.438 7.740 1.00 96.56 90 ASN A C 1
ATOM 705 O O . ASN A 1 90 ? -18.162 1.414 8.193 1.00 96.56 90 ASN A O 1
ATOM 709 N N . TYR A 1 91 ? -19.576 0.507 6.689 1.00 94.12 91 TYR A N 1
ATOM 710 C CA . TYR A 1 91 ? -19.839 1.719 5.906 1.00 94.12 91 TYR A CA 1
ATOM 711 C C . TYR A 1 91 ? -21.095 2.479 6.361 1.00 94.12 91 TYR A C 1
ATOM 713 O O . TYR A 1 91 ? -21.373 3.561 5.858 1.00 94.12 91 TYR A O 1
ATOM 721 N N . GLN A 1 92 ? -21.882 1.903 7.275 1.00 91.50 92 GLN A N 1
ATOM 722 C CA . GLN A 1 92 ? -23.198 2.417 7.675 1.00 91.50 92 GLN A CA 1
ATOM 723 C C . GLN A 1 92 ? -23.148 3.242 8.965 1.00 91.50 92 GLN A C 1
ATOM 725 O O . GLN A 1 92 ? -23.983 4.118 9.159 1.00 91.50 92 GLN A O 1
ATOM 730 N N . MET A 1 93 ? -22.180 2.977 9.848 1.00 87.75 93 MET A N 1
ATOM 731 C CA . MET A 1 93 ? -22.043 3.688 11.128 1.00 87.75 93 MET A CA 1
ATOM 732 C C . MET A 1 93 ? -21.620 5.154 10.973 1.00 87.75 93 MET A C 1
ATOM 734 O O . MET A 1 93 ? -21.855 5.952 11.877 1.00 87.75 93 MET A O 1
ATOM 738 N N . GLY A 1 94 ? -20.964 5.492 9.863 1.00 84.88 94 GLY A N 1
ATOM 739 C CA . GLY A 1 94 ? -20.393 6.811 9.624 1.00 84.88 94 GLY A CA 1
ATOM 740 C C . GLY A 1 94 ? -21.258 7.736 8.784 1.00 84.88 94 GLY A C 1
ATOM 741 O O . GLY A 1 94 ? -22.233 7.345 8.142 1.00 84.88 94 GLY A O 1
ATOM 742 N N . ASN A 1 95 ? -20.851 8.999 8.731 1.00 89.06 95 ASN A N 1
ATOM 743 C CA . ASN A 1 95 ? -21.417 9.972 7.819 1.00 89.06 95 ASN A CA 1
ATOM 744 C C . ASN A 1 95 ? -20.885 9.747 6.395 1.00 89.06 95 ASN A C 1
ATOM 746 O O . ASN A 1 95 ? -19.781 10.172 6.045 1.00 89.06 95 ASN A O 1
ATOM 750 N N . ALA A 1 96 ? -21.715 9.149 5.537 1.00 87.44 96 ALA A N 1
ATOM 751 C CA . ALA A 1 96 ? -21.385 8.894 4.133 1.00 87.44 96 ALA A CA 1
ATOM 752 C C . ALA A 1 96 ? -20.922 10.154 3.370 1.00 87.44 96 ALA A C 1
ATOM 754 O O . ALA A 1 96 ? -20.039 10.071 2.518 1.00 87.44 96 ALA A O 1
ATOM 755 N N . ARG A 1 97 ? -21.435 11.351 3.711 1.00 86.88 97 ARG A N 1
ATOM 756 C CA . ARG A 1 97 ? -21.023 12.623 3.072 1.00 86.88 97 ARG A CA 1
ATOM 757 C C . ARG A 1 97 ? -19.589 13.035 3.412 1.00 86.88 97 ARG A C 1
ATOM 759 O O . ARG A 1 97 ? -18.984 13.832 2.687 1.00 86.88 97 ARG A O 1
ATOM 766 N N . LEU A 1 98 ? -19.060 12.535 4.525 1.00 89.56 98 LEU A N 1
ATOM 767 C CA . LEU A 1 98 ? -17.681 12.745 4.961 1.00 89.56 98 LEU A CA 1
ATOM 768 C C . LEU A 1 98 ? -16.757 11.589 4.548 1.00 89.56 98 LEU A C 1
ATOM 770 O O . LEU A 1 98 ? -15.547 11.705 4.728 1.00 89.56 98 LEU A O 1
ATOM 774 N N . GLY A 1 99 ? -17.300 10.514 3.963 1.00 93.25 99 GLY A N 1
ATOM 775 C CA . GLY A 1 99 ? -16.531 9.324 3.596 1.00 93.25 99 GLY A CA 1
ATOM 776 C C . GLY A 1 99 ? -15.999 8.576 4.818 1.00 93.25 99 GLY A C 1
ATOM 777 O O . GLY A 1 99 ? -14.837 8.180 4.840 1.00 93.25 99 GLY A O 1
ATOM 778 N N . GLU A 1 100 ? -16.819 8.455 5.865 1.00 96.00 100 GLU A N 1
ATOM 779 C CA . GLU A 1 100 ? -16.447 7.746 7.089 1.00 96.00 100 GLU A CA 1
ATOM 780 C C . GLU A 1 100 ? -16.678 6.238 6.956 1.00 96.00 100 GLU A C 1
ATOM 782 O O . GLU A 1 100 ? -17.788 5.784 6.681 1.00 96.00 100 GLU A O 1
ATOM 787 N N . VAL A 1 101 ? -15.624 5.464 7.203 1.00 97.44 101 VAL A N 1
ATOM 788 C CA . VAL A 1 101 ? -15.637 4.000 7.221 1.00 97.44 101 VAL A CA 1
ATOM 789 C C . VAL A 1 101 ? -15.030 3.527 8.531 1.00 97.44 101 VAL A C 1
ATOM 791 O O . VAL A 1 101 ? -13.929 3.929 8.911 1.00 97.44 101 VAL A O 1
ATOM 794 N N . TYR A 1 102 ? -15.746 2.656 9.228 1.00 97.75 102 TYR A N 1
ATOM 795 C CA . TYR A 1 102 ? -15.325 2.113 10.512 1.00 97.75 102 TYR A CA 1
ATOM 796 C C . TYR A 1 102 ? -14.740 0.718 10.334 1.00 97.75 102 TYR A C 1
ATOM 798 O O . TYR A 1 102 ? -15.181 -0.050 9.482 1.00 97.75 102 TYR A O 1
ATOM 806 N N . VAL A 1 103 ? -13.762 0.375 11.167 1.00 97.81 103 VAL A N 1
ATOM 807 C CA . VAL A 1 103 ? -13.243 -0.989 11.284 1.00 97.81 103 VAL A CA 1
ATOM 808 C C . VAL A 1 103 ? -13.577 -1.502 12.674 1.00 97.81 103 VAL A C 1
ATOM 810 O O . VAL A 1 103 ? -13.129 -0.934 13.672 1.00 97.81 103 VAL A O 1
ATOM 813 N N . LEU A 1 104 ? -14.369 -2.568 12.737 1.00 96.88 104 LEU A N 1
ATOM 814 C CA . LEU A 1 104 ? -14.832 -3.180 13.977 1.00 96.88 104 LEU A CA 1
ATOM 815 C C . LEU A 1 104 ? -13.949 -4.368 14.350 1.00 96.88 104 LEU A C 1
ATOM 817 O O . LEU A 1 104 ? -13.658 -5.222 13.512 1.00 96.88 104 LEU A O 1
ATOM 821 N N . ASN A 1 105 ? -13.528 -4.449 15.609 1.00 94.25 105 ASN A N 1
ATOM 822 C CA . ASN A 1 105 ? -12.796 -5.608 16.106 1.00 94.25 105 ASN A CA 1
ATOM 823 C C . ASN A 1 105 ? -13.722 -6.836 16.232 1.00 94.25 105 ASN A C 1
ATOM 825 O O . ASN A 1 105 ? -14.930 -6.772 16.007 1.00 94.25 105 ASN A O 1
ATOM 829 N N . ARG A 1 106 ? -13.167 -7.980 16.649 1.00 89.81 106 ARG A N 1
ATOM 830 C CA . ARG A 1 106 ? -13.943 -9.224 16.826 1.00 89.81 106 ARG A CA 1
ATOM 831 C C . ARG A 1 106 ? -15.059 -9.134 17.878 1.00 89.81 106 ARG A C 1
ATOM 833 O O . ARG A 1 106 ? -15.953 -9.968 17.857 1.00 89.81 106 ARG A O 1
ATOM 840 N N . LYS A 1 107 ? -14.998 -8.164 18.795 1.00 92.38 107 LYS A N 1
ATOM 841 C CA . LYS A 1 107 ? -16.037 -7.899 19.802 1.00 92.38 107 LYS A CA 1
ATOM 842 C C . LYS A 1 107 ? -17.133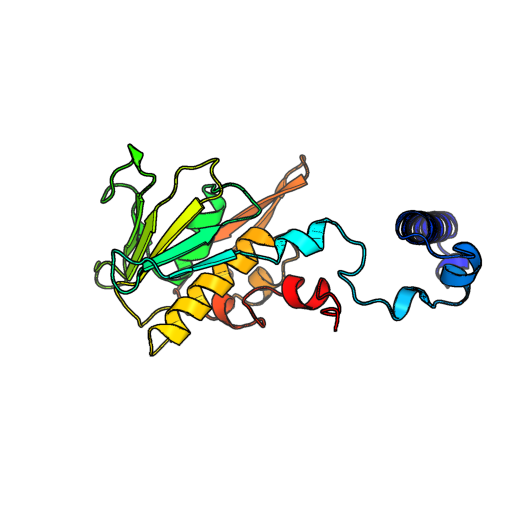 -6.957 19.285 1.00 92.38 107 LYS A C 1
ATOM 844 O O . LYS A 1 107 ? -18.071 -6.677 20.019 1.00 92.38 107 LYS A O 1
ATOM 849 N N . GLY A 1 108 ? -17.013 -6.455 18.054 1.00 93.31 108 GLY A N 1
ATOM 850 C CA . GLY A 1 108 ? -17.915 -5.450 17.490 1.00 93.31 108 GLY A CA 1
ATOM 851 C C . GLY A 1 108 ? -17.611 -4.015 17.936 1.00 93.31 108 GLY A C 1
ATOM 852 O O . GLY A 1 108 ? -18.366 -3.107 17.606 1.00 93.31 108 GLY A O 1
ATOM 853 N N . GLU A 1 109 ? -16.514 -3.783 18.659 1.00 95.25 109 GLU A N 1
ATOM 854 C CA . GLU A 1 109 ? -16.104 -2.447 19.100 1.00 95.25 109 GLU A CA 1
ATOM 855 C C . GLU A 1 109 ? -15.315 -1.742 17.990 1.00 95.25 109 GLU A C 1
ATOM 857 O O . GLU A 1 109 ? -14.584 -2.378 17.223 1.00 95.25 109 GLU A O 1
ATOM 862 N N . VAL A 1 110 ? -15.398 -0.412 17.932 1.00 96.25 110 VAL A N 1
ATOM 863 C CA . VAL A 1 110 ? -14.635 0.383 16.964 1.00 96.25 110 VAL A CA 1
ATOM 864 C C . VAL A 1 110 ? -13.136 0.278 17.258 1.00 96.25 110 VAL A C 1
ATOM 866 O 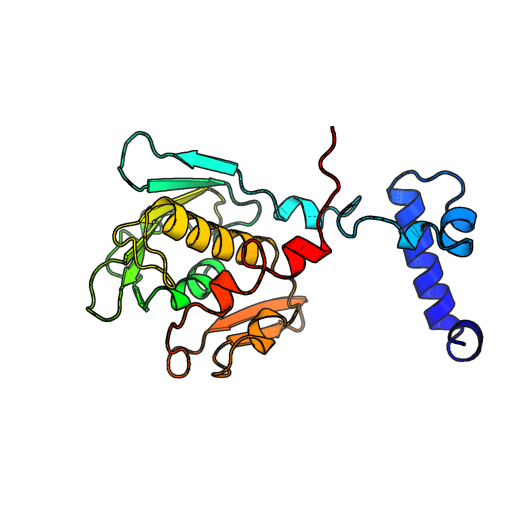O . VAL A 1 110 ? -12.670 0.664 18.328 1.00 96.25 110 VAL A O 1
ATOM 869 N N . ALA A 1 111 ? -12.368 -0.215 16.287 1.00 96.44 111 ALA A N 1
ATOM 870 C CA . ALA A 1 111 ? -10.909 -0.250 16.337 1.00 96.44 111 ALA A CA 1
ATOM 871 C C . ALA A 1 111 ? -10.286 0.953 15.616 1.00 96.44 111 ALA A C 1
ATOM 873 O O . ALA A 1 111 ? -9.360 1.581 16.133 1.00 96.44 111 ALA A O 1
ATOM 874 N N . LEU A 1 112 ? -10.814 1.282 14.433 1.00 96.75 112 LEU A N 1
ATOM 875 C CA . LEU A 1 112 ? -10.352 2.373 13.577 1.00 96.75 112 LEU A CA 1
ATOM 876 C C . LEU A 1 112 ? -11.537 3.116 12.958 1.00 96.75 112 LEU A C 1
ATOM 878 O O . LEU A 1 112 ? -12.573 2.514 12.672 1.00 96.75 112 LEU A O 1
ATOM 882 N N . LYS A 1 113 ? -11.331 4.398 12.665 1.00 97.12 113 LYS A N 1
ATOM 883 C CA . LYS A 1 113 ? -12.168 5.195 11.761 1.00 97.12 113 LYS A CA 1
ATOM 884 C C . LYS A 1 113 ? -11.288 5.764 10.660 1.00 97.12 113 LYS A C 1
ATOM 886 O O . LYS A 1 113 ? -10.293 6.423 10.952 1.00 97.12 113 LYS A O 1
ATOM 891 N N . LEU A 1 114 ? -11.664 5.508 9.417 1.00 97.38 114 LEU A N 1
ATOM 892 C CA . LEU A 1 114 ? -11.111 6.124 8.219 1.00 97.38 114 LEU A CA 1
ATOM 893 C C . LEU A 1 114 ? -12.084 7.211 7.775 1.00 97.38 114 LEU A C 1
ATOM 895 O O . LEU A 1 114 ? -13.279 6.952 7.681 1.00 97.38 114 LEU A O 1
ATOM 899 N N . GLN A 1 115 ? -11.592 8.413 7.513 1.00 96.69 115 GLN A N 1
ATOM 900 C CA . GLN A 1 115 ? -12.403 9.538 7.071 1.00 96.69 115 GLN A CA 1
ATOM 901 C C . GLN A 1 115 ? -11.725 10.208 5.880 1.00 96.69 115 GLN A C 1
ATOM 903 O O . GLN A 1 115 ? -10.613 10.722 5.991 1.00 96.69 115 GLN A O 1
ATOM 908 N N . GLY A 1 116 ? -12.406 10.214 4.742 1.00 95.69 116 GLY A N 1
ATOM 909 C CA . GLY A 1 116 ? -11.944 10.868 3.526 1.00 95.69 116 GLY A CA 1
ATOM 910 C C . GLY A 1 116 ? -12.832 10.487 2.352 1.00 95.69 116 GLY A C 1
ATOM 911 O O . GLY A 1 116 ? -13.283 9.346 2.241 1.00 95.69 116 GLY A O 1
ATOM 912 N N . ARG A 1 117 ? -13.124 11.447 1.474 1.00 95.12 117 ARG A N 1
ATOM 913 C CA . ARG A 1 117 ? -14.025 11.211 0.341 1.00 95.12 117 ARG A CA 1
ATOM 914 C C . ARG A 1 117 ? -13.314 10.394 -0.732 1.00 95.12 117 ARG A C 1
ATOM 916 O O . ARG A 1 117 ? -12.175 10.701 -1.088 1.00 95.12 117 ARG A O 1
ATOM 923 N N . ILE A 1 118 ? -14.010 9.403 -1.288 1.00 95.56 118 ILE A N 1
ATOM 924 C CA . ILE A 1 118 ? -13.543 8.672 -2.473 1.00 95.56 118 ILE A CA 1
ATOM 925 C C . ILE A 1 118 ? -13.209 9.683 -3.581 1.00 95.56 118 ILE A C 1
ATOM 927 O O . ILE A 1 118 ? -13.942 10.651 -3.786 1.00 95.56 118 ILE A O 1
ATOM 931 N N . GLY A 1 119 ? -12.077 9.480 -4.253 1.00 96.06 119 GLY A N 1
ATOM 932 C CA . GLY A 1 119 ? -11.550 10.383 -5.278 1.00 96.06 119 GLY A CA 1
ATOM 933 C C . GLY A 1 119 ? -10.691 11.540 -4.749 1.00 96.06 119 GLY A C 1
ATOM 934 O O . GLY A 1 119 ? -10.087 12.243 -5.552 1.00 96.06 119 GLY A O 1
ATOM 935 N N . THR A 1 120 ? -10.579 11.730 -3.430 1.00 95.69 120 THR A N 1
ATOM 936 C CA . THR A 1 120 ? -9.678 12.729 -2.817 1.00 95.69 120 THR A CA 1
ATOM 937 C C . THR A 1 120 ? -8.432 12.075 -2.223 1.00 95.69 120 THR A C 1
ATOM 939 O O . THR A 1 120 ? -8.434 10.876 -1.972 1.00 95.69 120 THR A O 1
ATOM 942 N N . SER A 1 121 ? -7.376 12.850 -1.975 1.00 95.19 121 SER A N 1
ATOM 943 C CA . SER A 1 121 ? -6.111 12.355 -1.402 1.00 95.19 121 SER A CA 1
ATOM 944 C C . SER A 1 121 ? -5.991 12.521 0.116 1.00 95.19 121 SER A C 1
ATOM 946 O O . SER A 1 121 ? -5.167 11.860 0.743 1.00 95.19 121 SER A O 1
ATOM 948 N N . ALA A 1 122 ? -6.821 13.371 0.724 1.00 95.62 122 ALA A N 1
ATOM 949 C CA . ALA A 1 122 ? -6.764 13.652 2.153 1.00 95.62 122 ALA A CA 1
ATOM 950 C C . ALA A 1 122 ? -7.491 12.564 2.954 1.00 95.62 122 ALA A C 1
ATOM 952 O O . ALA A 1 122 ? -8.719 12.445 2.895 1.00 95.62 122 ALA A O 1
ATOM 953 N N . LEU A 1 123 ? -6.730 11.795 3.732 1.00 96.69 123 LEU A N 1
ATOM 954 C CA . LEU A 1 123 ? -7.240 10.744 4.604 1.00 96.69 123 LEU A CA 1
ATOM 955 C C . LEU A 1 123 ? -6.939 11.075 6.064 1.00 96.69 123 LEU A C 1
ATOM 957 O O . LEU A 1 123 ? -5.783 11.208 6.459 1.00 96.69 123 LEU A O 1
ATOM 961 N N . LYS A 1 124 ? -7.973 11.100 6.898 1.00 96.38 124 LYS A N 1
ATOM 962 C CA . LYS A 1 124 ? -7.836 11.104 8.352 1.00 96.38 124 LYS A CA 1
ATOM 963 C C . LYS A 1 124 ? -8.083 9.701 8.899 1.00 96.38 124 LYS A C 1
ATOM 965 O O . LYS A 1 124 ? -9.063 9.052 8.539 1.00 96.38 124 LYS A O 1
ATOM 970 N N . VAL A 1 125 ? -7.206 9.233 9.782 1.00 97.00 125 VAL A N 1
ATOM 971 C CA . VAL A 1 125 ? -7.354 7.954 10.489 1.00 97.00 125 VAL A CA 1
ATOM 972 C C . VAL A 1 125 ? -7.362 8.206 11.988 1.00 97.00 125 VAL A C 1
ATOM 974 O O . VAL A 1 125 ? -6.392 8.746 12.514 1.00 97.00 125 VAL A O 1
ATOM 977 N N . THR A 1 126 ? -8.420 7.783 12.676 1.00 96.50 126 THR A N 1
ATOM 978 C CA . THR A 1 126 ? -8.494 7.786 14.146 1.00 96.50 126 THR A CA 1
ATOM 979 C C . THR A 1 126 ? -8.334 6.363 14.673 1.00 96.50 126 THR A C 1
ATOM 981 O O . THR A 1 126 ? -9.038 5.450 14.229 1.00 96.50 126 THR A O 1
ATOM 984 N N . ILE A 1 127 ? -7.427 6.174 15.634 1.00 96.69 127 ILE A N 1
ATOM 985 C CA . ILE A 1 127 ? -7.182 4.894 16.309 1.00 96.69 127 ILE A CA 1
ATOM 986 C C . ILE A 1 127 ? -7.920 4.878 17.650 1.00 96.69 127 ILE A C 1
ATOM 988 O O . ILE A 1 127 ? -7.535 5.577 18.582 1.00 96.69 127 ILE A O 1
ATOM 992 N N . TYR A 1 128 ? -8.955 4.043 17.756 1.00 94.81 128 TYR A N 1
ATOM 993 C CA . TYR A 1 128 ? -9.718 3.850 18.996 1.00 94.81 128 TYR A CA 1
ATOM 994 C C . TYR A 1 128 ? -9.181 2.684 19.832 1.00 94.81 128 TYR A C 1
ATOM 996 O O . TYR A 1 128 ? -9.284 2.694 21.055 1.00 94.81 128 TYR A O 1
ATOM 1004 N N . ASN A 1 129 ? -8.577 1.685 19.182 1.00 93.19 129 ASN A N 1
ATOM 1005 C CA . ASN A 1 129 ? -7.975 0.535 19.846 1.00 93.19 129 ASN A CA 1
ATOM 1006 C C . ASN A 1 129 ? -6.538 0.329 19.355 1.00 93.19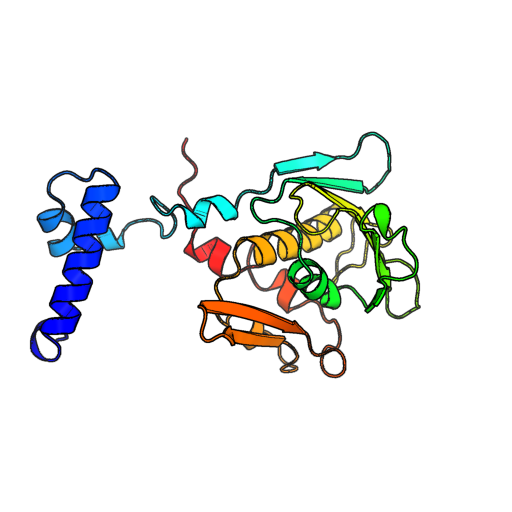 129 ASN A C 1
ATOM 1008 O O . ASN A 1 129 ? -6.305 0.160 18.161 1.00 93.19 129 ASN A O 1
ATOM 1012 N N . VAL A 1 130 ? -5.571 0.305 20.277 1.00 93.25 130 VAL A N 1
ATOM 1013 C CA . VAL A 1 130 ? -4.143 0.140 19.950 1.00 93.25 130 VAL A CA 1
ATOM 1014 C C . VAL A 1 130 ? -3.766 -1.290 19.552 1.00 93.25 130 VAL A C 1
ATOM 1016 O O . VAL A 1 130 ? -2.693 -1.500 18.991 1.00 93.25 130 VAL A O 1
ATOM 1019 N N . HIS A 1 131 ? -4.617 -2.284 19.814 1.00 92.81 131 HIS A N 1
ATOM 1020 C CA . HIS A 1 131 ? -4.349 -3.697 19.538 1.00 92.81 131 HIS A CA 1
ATOM 1021 C C . HIS A 1 131 ? -4.622 -4.078 18.077 1.00 92.81 131 HIS A C 1
ATOM 1023 O O . HIS A 1 131 ? -5.371 -5.007 17.775 1.00 92.81 131 HIS A O 1
ATOM 1029 N N . LEU A 1 132 ? -3.980 -3.363 17.153 1.00 91.88 132 LEU A N 1
ATOM 1030 C CA . LEU A 1 132 ? -4.069 -3.589 15.711 1.00 91.88 132 LEU A CA 1
ATOM 1031 C C . LEU A 1 132 ? -2.944 -4.518 15.253 1.00 91.88 132 LEU A C 1
ATOM 1033 O O . LEU A 1 132 ? -1.771 -4.171 15.383 1.00 91.88 132 LEU A O 1
ATOM 1037 N N . ALA A 1 133 ? -3.276 -5.690 14.703 1.00 90.81 133 ALA A N 1
ATOM 1038 C CA . ALA A 1 133 ? -2.287 -6.632 14.153 1.00 90.81 133 ALA A CA 1
ATOM 1039 C C . ALA A 1 133 ? -1.094 -6.901 15.107 1.00 90.81 133 ALA A C 1
ATOM 1041 O O . ALA A 1 133 ? 0.073 -6.845 14.708 1.00 90.81 133 ALA A O 1
ATOM 1042 N N . GLY A 1 134 ? -1.392 -7.131 16.392 1.00 90.00 134 GLY A N 1
ATOM 1043 C CA . GLY A 1 134 ? -0.398 -7.414 17.435 1.00 90.00 134 GLY A CA 1
ATOM 1044 C C . GLY A 1 134 ? 0.297 -6.190 18.046 1.00 90.00 134 GLY A C 1
ATOM 1045 O O . GLY A 1 134 ? 1.187 -6.363 18.881 1.00 90.00 134 GLY A O 1
ATOM 1046 N N . ALA A 1 135 ? -0.086 -4.967 17.667 1.00 94.44 135 ALA A N 1
ATOM 1047 C CA . ALA A 1 135 ? 0.426 -3.746 18.284 1.00 94.44 135 ALA A CA 1
ATOM 1048 C C . ALA A 1 135 ? 0.060 -3.642 19.781 1.00 94.44 135 ALA A C 1
ATOM 1050 O O . ALA A 1 135 ? -0.949 -4.175 20.254 1.00 94.44 135 ALA A O 1
ATOM 1051 N N . ARG A 1 136 ? 0.931 -2.967 20.544 1.00 93.50 136 ARG A N 1
ATOM 1052 C CA . ARG A 1 136 ? 0.809 -2.791 22.008 1.00 93.50 136 ARG A CA 1
ATOM 1053 C C . ARG A 1 136 ? 0.872 -1.330 22.451 1.00 93.50 136 ARG A C 1
ATOM 1055 O O . ARG A 1 136 ? 0.816 -1.046 23.640 1.00 93.50 136 ARG A O 1
ATOM 1062 N N . SER A 1 137 ? 1.030 -0.408 21.510 1.00 95.19 137 SER A N 1
ATOM 1063 C CA . SER A 1 137 ? 1.123 1.027 21.767 1.00 95.19 137 SER A CA 1
ATOM 1064 C C . SER A 1 137 ? 0.549 1.802 20.592 1.00 95.19 137 SER A C 1
ATOM 1066 O O . SER A 1 137 ? 0.534 1.292 19.472 1.00 95.19 137 SER A O 1
ATOM 1068 N N . LEU A 1 138 ? 0.147 3.052 20.825 1.00 93.31 138 LEU A N 1
ATOM 1069 C CA . LEU A 1 138 ? -0.346 3.929 19.762 1.00 93.31 138 LEU A CA 1
ATOM 1070 C C . LEU A 1 138 ? 0.663 4.059 18.614 1.00 93.31 138 LEU A C 1
ATOM 1072 O O . LEU A 1 138 ? 0.289 3.895 17.461 1.00 93.31 138 LEU A O 1
ATOM 1076 N N . ARG A 1 139 ? 1.953 4.250 18.929 1.00 92.62 139 ARG A N 1
ATOM 1077 C CA . ARG A 1 139 ? 3.024 4.340 17.922 1.00 92.62 139 ARG A CA 1
ATOM 1078 C C . ARG A 1 139 ? 3.079 3.098 17.032 1.00 92.62 139 ARG A C 1
ATOM 1080 O O . ARG A 1 139 ? 3.131 3.206 15.814 1.00 92.62 139 ARG A O 1
ATOM 1087 N N . THR A 1 140 ? 3.054 1.909 17.635 1.00 94.50 140 THR A N 1
ATOM 1088 C CA . THR A 1 140 ? 3.109 0.660 16.856 1.00 94.50 140 THR A CA 1
ATOM 1089 C C . THR A 1 140 ? 1.815 0.415 16.082 1.00 94.50 140 THR A C 1
ATOM 1091 O O . THR A 1 140 ? 1.871 -0.102 14.973 1.00 94.50 140 THR A O 1
ATOM 1094 N N . ALA A 1 141 ? 0.661 0.826 16.609 1.00 95.75 141 ALA A N 1
ATOM 1095 C CA . ALA A 1 141 ? -0.620 0.772 15.906 1.00 95.75 141 ALA A CA 1
ATOM 1096 C C . ALA A 1 141 ? -0.628 1.703 14.678 1.00 95.75 141 ALA A C 1
ATOM 1098 O O . ALA A 1 141 ? -1.002 1.292 13.579 1.00 95.75 141 ALA A O 1
ATOM 1099 N N . GLU A 1 142 ? -0.126 2.925 14.839 1.00 94.75 142 GLU A N 1
ATOM 1100 C CA . GLU A 1 142 ? 0.061 3.902 13.768 1.00 94.75 142 GLU A CA 1
ATOM 1101 C C . GLU A 1 142 ? 1.033 3.385 12.692 1.00 94.75 142 GLU A C 1
ATOM 1103 O O . GLU A 1 142 ? 0.768 3.508 11.496 1.00 94.75 142 GLU A O 1
ATOM 1108 N N . GLU A 1 143 ? 2.129 2.727 13.082 1.00 94.31 143 GLU A N 1
ATOM 1109 C CA . GLU A 1 143 ? 3.037 2.057 12.141 1.00 94.31 143 GLU A CA 1
ATOM 1110 C C . GLU A 1 143 ? 2.312 0.981 11.312 1.00 94.31 143 GLU A C 1
ATOM 1112 O O . GLU A 1 143 ? 2.557 0.870 10.108 1.00 94.31 143 GLU A O 1
ATOM 1117 N N . LYS A 1 144 ? 1.381 0.215 11.904 1.00 96.19 144 LYS A N 1
ATOM 1118 C CA . LYS A 1 144 ? 0.562 -0.762 11.159 1.00 96.19 144 LYS A CA 1
ATOM 1119 C C . LYS A 1 144 ? -0.385 -0.088 10.166 1.00 96.19 144 LYS A C 1
ATOM 1121 O O . LYS A 1 144 ? -0.524 -0.587 9.048 1.00 96.19 144 LYS A O 1
ATOM 1126 N N . VAL A 1 145 ? -0.982 1.048 10.529 1.00 96.69 145 VAL A N 1
ATOM 1127 C CA . VAL A 1 145 ? -1.782 1.868 9.601 1.00 96.69 145 VAL A CA 1
ATOM 1128 C C . VAL A 1 145 ? -0.907 2.331 8.432 1.00 96.69 145 VAL A C 1
ATOM 1130 O O . VAL A 1 145 ? -1.234 2.059 7.277 1.00 96.69 145 VAL A O 1
ATOM 1133 N N . LYS A 1 146 ? 0.265 2.917 8.714 1.00 95.50 146 LYS A N 1
ATOM 1134 C CA . LYS A 1 146 ? 1.234 3.352 7.690 1.00 95.50 146 LYS A CA 1
ATOM 1135 C C . LYS A 1 146 ? 1.677 2.212 6.770 1.00 95.50 146 LYS A C 1
ATOM 1137 O O . LYS A 1 146 ? 1.878 2.441 5.577 1.00 95.50 146 LYS A O 1
ATOM 1142 N N . CYS A 1 147 ? 1.785 0.985 7.284 1.00 95.62 147 CYS A N 1
ATOM 1143 C CA . CYS A 1 147 ? 2.063 -0.202 6.475 1.00 95.62 147 CYS A CA 1
ATOM 1144 C C . CYS A 1 147 ? 0.971 -0.453 5.420 1.00 95.62 147 CYS A C 1
ATOM 1146 O O . CYS A 1 147 ? 1.298 -0.731 4.267 1.00 95.62 147 CYS A O 1
ATOM 1148 N N . GLN A 1 148 ? -0.315 -0.333 5.778 1.00 96.88 148 GLN A N 1
ATOM 1149 C CA . GLN A 1 148 ? -1.404 -0.509 4.805 1.00 96.88 148 GLN A CA 1
ATOM 1150 C C . GLN A 1 148 ? -1.510 0.666 3.833 1.00 96.88 148 GLN A C 1
ATOM 1152 O O . GLN A 1 148 ? -1.689 0.432 2.640 1.00 96.88 148 GLN A O 1
ATOM 1157 N N . LEU A 1 149 ? -1.290 1.902 4.293 1.00 96.31 149 LEU A N 1
ATOM 1158 C CA . LEU A 1 149 ? -1.224 3.066 3.401 1.00 96.31 149 LEU A CA 1
ATOM 1159 C C . LEU A 1 149 ? -0.084 2.926 2.384 1.00 96.31 149 LEU A C 1
ATOM 1161 O O . LEU A 1 149 ? -0.292 3.098 1.190 1.00 96.31 149 LEU A O 1
ATOM 1165 N N . THR A 1 150 ? 1.108 2.516 2.824 1.00 94.50 150 THR A N 1
ATOM 1166 C CA . THR A 1 150 ? 2.241 2.254 1.920 1.00 94.50 150 THR A CA 1
ATOM 1167 C C . THR A 1 150 ? 1.901 1.156 0.916 1.00 94.50 150 THR A C 1
ATOM 1169 O O . THR A 1 150 ? 2.202 1.283 -0.270 1.00 94.50 150 THR A O 1
ATOM 1172 N N . LYS A 1 151 ? 1.243 0.079 1.363 1.00 95.12 151 LYS A N 1
ATOM 1173 C CA . LYS A 1 151 ? 0.794 -1.001 0.481 1.00 95.12 151 LYS A CA 1
ATOM 1174 C C . LYS A 1 151 ? -0.189 -0.489 -0.576 1.00 95.12 151 LYS A C 1
ATOM 1176 O O . LYS A 1 151 ? 0.027 -0.780 -1.745 1.00 95.12 151 LYS A O 1
ATOM 1181 N N . TYR A 1 152 ? -1.183 0.315 -0.198 1.00 95.56 152 TYR A N 1
ATOM 1182 C CA . TYR A 1 152 ? -2.129 0.943 -1.129 1.00 95.56 152 TYR A CA 1
ATOM 1183 C C . TYR A 1 152 ? -1.415 1.776 -2.201 1.00 95.56 152 TYR A C 1
ATOM 1185 O O . TYR A 1 152 ? -1.585 1.591 -3.408 1.00 95.56 152 TYR A O 1
ATOM 1193 N N . GLN A 1 153 ? -0.525 2.648 -1.741 1.00 92.88 153 GLN A N 1
ATOM 1194 C CA . GLN A 1 153 ? 0.210 3.581 -2.579 1.00 92.88 153 GLN A CA 1
ATOM 1195 C C . GLN A 1 153 ? 1.152 2.877 -3.563 1.00 92.88 153 GLN A C 1
ATOM 1197 O O . GLN A 1 153 ? 1.334 3.332 -4.690 1.00 92.88 153 GLN A O 1
ATOM 1202 N N . MET A 1 154 ? 1.736 1.747 -3.164 1.00 91.69 154 MET A N 1
ATOM 1203 C CA . MET A 1 154 ? 2.774 1.065 -3.939 1.00 91.69 154 MET A CA 1
ATOM 1204 C C . MET A 1 154 ? 2.309 -0.209 -4.645 1.00 91.69 154 MET A C 1
ATOM 1206 O O . MET A 1 154 ? 3.089 -0.764 -5.421 1.00 91.69 154 MET A O 1
ATOM 1210 N N . CYS A 1 155 ? 1.084 -0.687 -4.401 1.00 92.38 155 CYS A N 1
ATOM 1211 C CA . CYS A 1 155 ? 0.598 -1.942 -4.972 1.00 92.38 155 CYS A CA 1
ATOM 1212 C C . CYS A 1 155 ? 0.697 -1.923 -6.501 1.00 92.38 155 CYS A C 1
ATOM 1214 O O . CYS A 1 155 ? 0.091 -1.076 -7.151 1.00 92.38 155 CYS A O 1
ATOM 1216 N N . MET A 1 156 ? 1.481 -2.859 -7.039 1.00 91.75 156 MET A N 1
ATOM 1217 C CA . MET A 1 156 ? 1.655 -3.102 -8.474 1.00 91.75 156 MET A CA 1
ATOM 1218 C C . MET A 1 156 ? 1.425 -4.582 -8.828 1.00 91.75 156 MET A C 1
ATOM 1220 O O . MET A 1 156 ? 2.050 -5.111 -9.735 1.00 91.75 156 MET A O 1
ATOM 1224 N N . GLY A 1 157 ? 0.625 -5.294 -8.028 1.00 94.12 157 GLY A N 1
ATOM 1225 C CA . GLY A 1 157 ? 0.295 -6.690 -8.323 1.00 94.12 157 GLY A CA 1
ATOM 1226 C C . GLY A 1 157 ? 1.429 -7.696 -8.084 1.00 94.12 157 GLY A C 1
ATOM 1227 O O . GLY A 1 157 ? 1.379 -8.797 -8.601 1.00 94.12 157 GLY A O 1
ATOM 1228 N N . CYS A 1 158 ? 2.456 -7.368 -7.286 1.00 94.25 158 CYS A N 1
ATOM 1229 C CA . CYS A 1 158 ? 3.667 -8.202 -7.136 1.00 94.25 158 CYS A CA 1
ATOM 1230 C C . CYS A 1 158 ? 3.477 -9.586 -6.473 1.00 94.25 158 CYS A C 1
ATOM 1232 O O . CYS A 1 158 ? 4.465 -10.280 -6.248 1.00 94.25 158 CYS A O 1
ATOM 1234 N N . LEU A 1 159 ? 2.253 -9.944 -6.068 1.00 95.88 159 LEU A N 1
ATOM 1235 C CA . LEU A 1 159 ? 1.874 -11.215 -5.423 1.00 95.88 159 LEU A CA 1
ATOM 1236 C C . LEU A 1 159 ? 2.574 -11.543 -4.085 1.00 95.88 159 LEU A C 1
ATOM 1238 O O . LEU A 1 159 ? 2.258 -12.534 -3.434 1.00 95.88 159 LEU A O 1
ATOM 1242 N N . ALA A 1 160 ? 3.478 -10.690 -3.597 1.00 96.12 160 ALA A N 1
ATOM 1243 C CA . ALA A 1 160 ? 4.276 -10.985 -2.406 1.00 96.12 160 ALA A CA 1
ATOM 1244 C C . ALA A 1 160 ? 3.442 -11.130 -1.120 1.00 96.12 160 ALA A C 1
ATOM 1246 O O . ALA A 1 160 ? 3.766 -11.941 -0.263 1.00 96.12 160 ALA A O 1
ATOM 1247 N N . CYS A 1 161 ? 2.380 -10.336 -0.952 1.00 96.06 161 CYS A N 1
ATOM 1248 C CA . CYS A 1 161 ? 1.511 -10.447 0.226 1.00 96.06 161 CYS A CA 1
ATOM 1249 C C . CYS A 1 161 ? 0.490 -11.583 0.113 1.00 96.06 161 CYS A C 1
ATOM 1251 O O . CYS A 1 161 ? 0.129 -12.138 1.148 1.00 96.06 161 CYS A O 1
ATOM 1253 N N . GLU A 1 162 ? 0.099 -11.959 -1.107 1.00 96.94 162 GLU A N 1
ATOM 1254 C CA . GLU A 1 162 ? -0.659 -13.182 -1.374 1.00 96.94 162 GLU A CA 1
ATOM 1255 C C . GLU A 1 162 ? 0.149 -14.407 -0.934 1.00 96.94 162 GLU A C 1
ATOM 1257 O O . GLU A 1 162 ? -0.298 -15.141 -0.058 1.00 96.94 162 GLU A O 1
ATOM 1262 N N . GLY A 1 163 ? 1.407 -14.524 -1.375 1.00 96.31 163 GLY A N 1
ATOM 1263 C CA . GLY A 1 163 ? 2.296 -15.623 -0.974 1.00 96.31 163 GLY A CA 1
ATOM 1264 C C . GLY A 1 163 ? 2.671 -15.667 0.518 1.00 96.31 163 GLY A C 1
ATOM 1265 O O . GLY A 1 163 ? 3.155 -16.686 1.000 1.00 96.31 163 GLY A O 1
ATOM 1266 N N . VAL A 1 164 ? 2.455 -14.584 1.275 1.00 96.56 164 VAL A N 1
ATOM 1267 C CA . VAL A 1 164 ? 2.662 -14.553 2.739 1.00 96.56 164 VAL A CA 1
ATOM 1268 C C . VAL A 1 164 ? 1.439 -15.077 3.500 1.00 96.56 164 VAL A C 1
ATOM 1270 O O . VAL A 1 164 ? 1.557 -15.492 4.656 1.00 96.56 164 VAL A O 1
ATOM 1273 N N . CYS A 1 165 ? 0.247 -15.038 2.903 1.00 97.69 165 CYS A N 1
ATOM 1274 C CA . CYS A 1 165 ? -0.977 -15.417 3.591 1.00 97.69 165 CYS A CA 1
ATOM 1275 C C . CYS A 1 165 ? -1.108 -16.942 3.696 1.00 97.69 165 CYS A C 1
ATOM 1277 O O . CYS A 1 165 ? -1.590 -17.592 2.781 1.00 97.69 165 CYS A O 1
ATOM 1279 N N . LYS A 1 166 ? -0.790 -17.515 4.862 1.00 97.06 166 LYS A N 1
ATOM 1280 C CA . LYS A 1 166 ? -0.917 -18.966 5.134 1.00 97.06 166 LYS A CA 1
ATOM 1281 C C . LYS A 1 166 ? -2.348 -19.525 5.077 1.00 97.06 166 LYS A C 1
ATOM 1283 O O . LYS A 1 166 ? -2.536 -20.721 5.256 1.00 97.06 166 LYS A O 1
ATOM 1288 N N . HIS A 1 167 ? -3.346 -18.658 4.917 1.00 97.69 167 HIS A N 1
ATOM 1289 C CA . HIS A 1 167 ? -4.764 -19.020 4.841 1.00 97.69 167 HIS A CA 1
ATOM 1290 C C . HIS A 1 167 ? -5.344 -18.804 3.439 1.00 97.69 167 HIS A C 1
ATOM 1292 O O . HIS A 1 167 ? -6.561 -18.872 3.277 1.00 97.69 167 HIS A O 1
ATOM 1298 N N . ASP A 1 168 ? -4.501 -18.458 2.457 1.00 96.94 168 ASP A N 1
ATOM 1299 C CA . ASP A 1 168 ? -4.900 -18.152 1.079 1.00 96.94 168 ASP A CA 1
ATOM 1300 C C . ASP A 1 168 ? -6.015 -17.096 0.995 1.00 96.94 168 ASP A C 1
ATOM 1302 O O . ASP A 1 168 ? -6.843 -17.090 0.089 1.00 96.94 168 ASP A O 1
ATOM 1306 N N . ALA A 1 169 ? -6.066 -16.195 1.977 1.00 98.12 169 ALA A N 1
ATOM 1307 C CA . ALA A 1 169 ? -7.160 -15.246 2.147 1.00 98.12 169 ALA A CA 1
ATOM 1308 C C . ALA A 1 169 ? -6.954 -13.935 1.378 1.00 98.12 169 ALA A C 1
ATOM 1310 O O . ALA A 1 169 ? -7.730 -13.004 1.560 1.00 98.12 169 ALA A O 1
ATOM 1311 N N . ILE A 1 170 ? -5.899 -13.829 0.572 1.00 98.00 170 ILE A N 1
ATOM 1312 C CA . ILE A 1 170 ? -5.595 -12.659 -0.255 1.00 98.00 170 ILE A CA 1
ATOM 1313 C C . ILE A 1 170 ? -5.585 -13.128 -1.707 1.00 98.00 170 ILE A C 1
ATOM 1315 O O . ILE A 1 170 ? -4.965 -14.141 -2.004 1.00 98.00 170 ILE A O 1
ATOM 1319 N N . SER A 1 171 ? -6.260 -12.398 -2.589 1.00 97.19 171 SER A N 1
ATOM 1320 C CA . SER A 1 171 ? -6.280 -12.643 -4.031 1.00 97.19 171 SER A CA 1
ATOM 1321 C C . SER A 1 171 ? -5.898 -11.358 -4.749 1.00 97.19 171 SER A C 1
ATOM 1323 O O . SER A 1 171 ? -6.533 -10.321 -4.549 1.00 97.19 171 SER A O 1
ATOM 1325 N N . ILE A 1 172 ? -4.871 -11.422 -5.589 1.00 96.69 172 ILE A N 1
ATOM 1326 C CA . ILE A 1 172 ? -4.410 -10.296 -6.392 1.00 96.69 172 ILE A CA 1
ATOM 1327 C C . ILE A 1 172 ? -4.502 -10.683 -7.862 1.00 96.69 172 ILE A C 1
ATOM 1329 O O . ILE A 1 172 ? -3.848 -11.617 -8.319 1.00 96.69 172 ILE A O 1
ATOM 1333 N N . LYS A 1 173 ? -5.319 -9.951 -8.615 1.00 95.00 173 LYS A N 1
ATOM 1334 C CA . LYS A 1 173 ? -5.538 -10.187 -10.045 1.00 95.00 173 LYS A CA 1
ATOM 1335 C C . LYS A 1 173 ? -5.292 -8.908 -10.823 1.00 95.00 173 LYS A C 1
ATOM 1337 O O . LYS A 1 173 ? -5.641 -7.830 -10.359 1.00 95.00 173 LYS A O 1
ATOM 1342 N N . GLU A 1 174 ? -4.716 -9.039 -12.006 1.00 92.81 174 GLU A N 1
ATOM 1343 C CA . GLU A 1 174 ? -4.628 -7.954 -12.979 1.00 92.81 174 GLU A CA 1
ATOM 1344 C C . GLU A 1 174 ? -5.764 -8.129 -13.990 1.00 92.81 174 GLU A C 1
ATOM 1346 O O . GLU A 1 174 ? -5.977 -9.229 -14.509 1.00 92.81 174 GLU A O 1
ATOM 1351 N N . THR A 1 175 ? -6.555 -7.080 -14.206 1.00 88.75 175 THR A N 1
ATOM 1352 C CA . THR A 1 175 ? -7.623 -7.082 -15.210 1.00 88.75 175 THR A CA 1
ATOM 1353 C C . THR A 1 175 ? -7.036 -6.914 -16.612 1.00 88.75 175 THR A C 1
ATOM 1355 O O . THR A 1 175 ? -5.872 -6.550 -16.775 1.00 88.75 175 THR A O 1
ATOM 1358 N N . SER A 1 176 ? -7.845 -7.147 -17.651 1.00 84.94 176 SER A N 1
ATOM 1359 C CA . SER A 1 176 ? -7.444 -6.923 -19.051 1.00 84.94 176 SER A CA 1
ATOM 1360 C C . SER A 1 176 ? -6.948 -5.501 -19.325 1.00 84.94 176 SER A C 1
ATOM 1362 O O . SER A 1 176 ? -6.160 -5.297 -20.243 1.00 84.94 176 SER A O 1
ATOM 1364 N N . ASP A 1 177 ? -7.392 -4.543 -18.512 1.00 87.31 177 ASP A N 1
ATOM 1365 C CA . ASP A 1 177 ? -7.089 -3.121 -18.656 1.00 87.31 177 ASP A CA 1
ATOM 1366 C C . ASP A 1 177 ? -5.851 -2.706 -17.835 1.00 87.31 177 ASP A C 1
ATOM 1368 O O . ASP A 1 177 ? -5.508 -1.525 -17.772 1.00 87.31 177 ASP A O 1
ATOM 1372 N N . GLY A 1 178 ? -5.172 -3.669 -17.195 1.00 83.44 178 GLY A N 1
ATOM 1373 C CA . GLY A 1 178 ? -3.981 -3.443 -16.370 1.00 83.44 178 GLY A CA 1
ATOM 1374 C C . GLY A 1 178 ? -4.280 -2.935 -14.955 1.00 83.44 178 GLY A C 1
ATOM 1375 O O . GLY A 1 178 ? -3.365 -2.524 -14.236 1.00 83.44 178 GLY A O 1
ATOM 1376 N N . GLU A 1 179 ? -5.547 -2.935 -14.525 1.00 88.44 179 GLU A N 1
ATOM 1377 C CA . GLU A 1 179 ? -5.913 -2.564 -13.157 1.00 88.44 179 GLU A CA 1
ATOM 1378 C C . GLU A 1 179 ? -5.674 -3.737 -12.202 1.00 88.44 179 GLU A C 1
ATOM 1380 O O . GLU A 1 179 ? -6.050 -4.879 -12.464 1.00 88.44 179 GLU A O 1
ATOM 1385 N N . ILE A 1 180 ? -5.066 -3.450 -11.053 1.00 92.06 180 ILE A N 1
ATOM 1386 C CA . ILE A 1 180 ? -4.807 -4.461 -10.031 1.00 92.06 180 ILE A CA 1
ATOM 1387 C C . ILE A 1 180 ? -5.979 -4.509 -9.063 1.00 92.06 180 ILE A C 1
ATOM 1389 O O . ILE A 1 180 ? -6.177 -3.605 -8.249 1.00 92.06 180 ILE A O 1
ATOM 1393 N N . HIS A 1 181 ? -6.701 -5.619 -9.098 1.00 94.25 181 HIS A N 1
ATOM 1394 C CA . HIS A 1 181 ? -7.729 -5.953 -8.136 1.00 94.25 181 HIS A CA 1
ATOM 1395 C C . HIS A 1 181 ? -7.118 -6.718 -6.959 1.00 94.25 181 HIS A C 1
ATOM 1397 O O . HIS A 1 181 ? -6.646 -7.846 -7.108 1.00 94.25 181 HIS A O 1
ATOM 1403 N N . TYR A 1 182 ? -7.114 -6.088 -5.786 1.00 95.50 182 TYR A N 1
ATOM 1404 C CA . TYR A 1 182 ? -6.689 -6.694 -4.527 1.00 95.50 182 TYR A CA 1
ATOM 1405 C C . TYR A 1 182 ? -7.922 -7.004 -3.684 1.00 95.50 182 TYR A C 1
ATOM 1407 O O . TYR A 1 182 ? -8.695 -6.095 -3.395 1.00 95.50 182 TYR A O 1
ATOM 1415 N N . GLU A 1 183 ? -8.062 -8.250 -3.243 1.00 97.06 183 GLU A N 1
ATOM 1416 C CA . GLU A 1 183 ? -9.191 -8.721 -2.442 1.00 97.06 183 GLU A CA 1
ATOM 1417 C C . GLU A 1 183 ? -8.703 -9.518 -1.225 1.00 97.06 183 GLU A C 1
ATOM 1419 O O . GLU A 1 183 ? -7.764 -10.314 -1.313 1.00 97.06 183 GLU A O 1
ATOM 1424 N N . ILE A 1 184 ? -9.354 -9.313 -0.080 1.00 97.94 184 ILE A N 1
ATOM 1425 C CA . ILE A 1 184 ? -9.238 -10.126 1.127 1.00 97.94 184 ILE A CA 1
ATOM 1426 C C . ILE A 1 184 ? -10.557 -10.854 1.358 1.00 97.94 184 ILE A C 1
ATOM 1428 O O . ILE A 1 184 ? -11.616 -10.261 1.584 1.00 97.94 184 ILE A O 1
ATOM 1432 N N . ILE A 1 185 ? -10.445 -12.173 1.358 1.00 97.75 185 ILE A N 1
ATOM 1433 C CA . ILE A 1 185 ? -11.553 -13.113 1.400 1.00 97.75 185 ILE A CA 1
ATOM 1434 C C . ILE A 1 185 ? -11.871 -13.385 2.876 1.00 97.75 185 ILE A C 1
ATOM 1436 O O . ILE A 1 185 ? -11.105 -14.035 3.593 1.00 97.75 185 ILE A O 1
ATOM 1440 N N . ASP A 1 186 ? -12.949 -12.759 3.359 1.00 94.94 186 ASP A N 1
ATOM 1441 C CA . ASP A 1 186 ? -13.243 -12.572 4.790 1.00 94.94 186 ASP A CA 1
ATOM 1442 C C . ASP A 1 186 ? -13.504 -13.878 5.556 1.00 94.94 186 ASP A C 1
ATOM 1444 O O . ASP A 1 186 ? -13.173 -13.968 6.739 1.00 94.94 186 ASP A O 1
ATOM 1448 N N . ASP A 1 187 ? -14.071 -14.886 4.896 1.00 96.06 187 ASP A N 1
ATOM 1449 C CA . ASP A 1 187 ? -14.317 -16.227 5.444 1.00 96.06 187 ASP A CA 1
ATOM 1450 C C . ASP A 1 187 ? -13.014 -17.003 5.697 1.00 96.06 187 ASP A C 1
ATOM 1452 O O . ASP A 1 187 ? -12.929 -17.788 6.642 1.00 96.06 187 ASP A O 1
ATOM 1456 N N . ARG A 1 188 ? -11.971 -16.741 4.902 1.00 97.69 188 ARG A N 1
ATOM 1457 C CA . ARG A 1 188 ? -10.636 -17.338 5.066 1.00 97.69 188 ARG A CA 1
ATOM 1458 C C . ARG A 1 188 ? -9.710 -16.493 5.937 1.00 97.69 188 ARG A C 1
ATOM 1460 O O . ARG A 1 188 ? -8.812 -17.015 6.603 1.00 97.69 188 ARG A O 1
ATOM 1467 N N . CYS A 1 189 ? -9.900 -15.176 5.957 1.00 97.19 189 CYS A N 1
ATOM 1468 C CA . CYS A 1 189 ? -9.032 -14.259 6.684 1.00 97.19 189 CYS A CA 1
ATOM 1469 C C . CYS A 1 189 ? -9.280 -14.313 8.198 1.00 97.19 189 CYS A C 1
ATOM 1471 O O . CYS A 1 189 ? -10.162 -13.651 8.747 1.00 97.19 189 CYS A O 1
ATOM 1473 N N . ILE A 1 190 ? -8.391 -14.987 8.930 1.00 95.81 190 ILE A N 1
ATOM 1474 C CA . ILE A 1 190 ? -8.448 -14.996 10.399 1.00 95.81 190 ILE A CA 1
ATOM 1475 C C . ILE A 1 190 ? -7.940 -13.696 11.046 1.00 95.81 190 ILE A C 1
ATOM 1477 O O . ILE A 1 190 ? -7.869 -13.612 12.271 1.00 95.81 190 ILE A O 1
ATOM 1481 N N . ARG A 1 191 ? -7.567 -12.671 10.265 1.00 95.38 191 ARG A N 1
ATOM 1482 C CA . ARG A 1 191 ? -7.070 -11.371 10.763 1.00 95.38 191 ARG A CA 1
ATOM 1483 C C . ARG A 1 191 ? -5.836 -11.499 11.676 1.00 95.38 191 ARG A C 1
ATOM 1485 O O . ARG A 1 191 ? -5.741 -10.848 12.712 1.00 95.38 191 ARG A O 1
ATOM 1492 N N . CYS A 1 192 ? -4.881 -12.359 11.307 1.00 95.00 192 CYS A N 1
ATOM 1493 C CA . CYS A 1 192 ? -3.644 -12.569 12.077 1.00 95.00 192 CYS A CA 1
ATOM 1494 C C . CYS A 1 192 ? -2.655 -11.390 11.991 1.00 95.00 192 CYS A C 1
ATOM 1496 O O . CYS A 1 192 ? -1.756 -11.276 12.820 1.00 95.00 192 CYS A O 1
ATOM 1498 N N . GLY A 1 193 ? -2.796 -10.519 10.984 1.00 95.12 193 GLY A N 1
ATOM 1499 C CA . GLY A 1 193 ? -1.929 -9.355 10.788 1.00 95.12 193 GLY A CA 1
ATOM 1500 C C . GLY A 1 193 ? -0.541 -9.660 10.208 1.00 95.12 193 GLY A C 1
ATOM 1501 O O . GLY A 1 193 ? 0.250 -8.734 10.031 1.00 95.12 193 GLY A O 1
ATOM 1502 N N . GLU A 1 194 ? -0.230 -10.914 9.860 1.00 95.81 194 GLU A N 1
ATOM 1503 C CA . GLU A 1 194 ? 1.082 -11.288 9.306 1.00 95.81 194 GLU A CA 1
ATOM 1504 C C . GLU A 1 194 ? 1.374 -10.521 8.004 1.00 95.81 194 GLU A C 1
ATOM 1506 O O . GLU A 1 194 ? 2.409 -9.868 7.885 1.00 95.81 194 GLU A O 1
ATOM 1511 N N . CYS A 1 195 ? 0.401 -10.440 7.090 1.00 96.00 195 CYS A N 1
ATOM 1512 C CA . CYS A 1 195 ? 0.516 -9.685 5.835 1.00 96.00 195 CYS A CA 1
ATOM 1513 C C . CYS A 1 195 ? 0.633 -8.155 6.013 1.00 96.00 195 CYS A C 1
ATOM 1515 O O . CYS A 1 195 ? 0.915 -7.442 5.044 1.00 96.00 195 CYS A O 1
ATOM 1517 N N . VAL A 1 196 ? 0.393 -7.629 7.220 1.00 96.56 196 VAL A N 1
ATOM 1518 C CA . VAL A 1 196 ? 0.568 -6.207 7.558 1.00 96.56 196 VAL A CA 1
ATOM 1519 C C . VAL A 1 196 ? 2.018 -5.926 7.938 1.00 96.56 196 VAL A C 1
ATOM 1521 O O . VAL A 1 196 ? 2.558 -4.896 7.549 1.00 96.56 196 VAL A O 1
ATOM 1524 N N . GLY A 1 197 ? 2.636 -6.825 8.709 1.00 92.19 197 GLY A N 1
ATOM 1525 C CA . GLY A 1 197 ? 3.956 -6.617 9.311 1.00 92.19 197 GLY A CA 1
ATOM 1526 C C . GLY A 1 197 ? 5.109 -7.409 8.696 1.00 92.19 197 GLY A C 1
ATOM 1527 O O . GLY A 1 197 ? 6.236 -7.204 9.127 1.00 92.19 197 GLY A O 1
ATOM 1528 N N . HIS A 1 198 ? 4.853 -8.309 7.742 1.00 94.88 198 HIS A N 1
ATOM 1529 C CA . HIS A 1 198 ? 5.883 -9.204 7.197 1.00 94.88 198 HIS A CA 1
ATOM 1530 C C . HIS A 1 198 ? 7.006 -8.455 6.462 1.00 94.88 198 HIS A C 1
ATOM 1532 O O . HIS A 1 198 ? 8.182 -8.778 6.609 1.00 94.88 198 HIS A O 1
ATOM 1538 N N . PHE A 1 199 ? 6.653 -7.435 5.676 1.00 93.88 199 PHE A N 1
ATOM 1539 C CA . PHE A 1 199 ? 7.625 -6.602 4.970 1.00 93.88 199 PHE A CA 1
ATOM 1540 C C . PHE A 1 199 ? 7.917 -5.325 5.754 1.00 93.88 199 PHE A C 1
ATOM 1542 O O . PHE A 1 199 ? 7.033 -4.768 6.407 1.00 93.88 199 PHE A O 1
ATOM 1549 N N . ASN A 1 200 ? 9.143 -4.810 5.628 1.00 86.38 200 A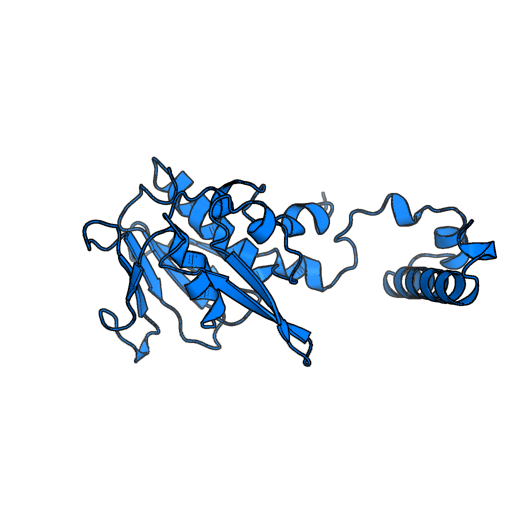SN A N 1
ATOM 1550 C CA . ASN A 1 200 ? 9.478 -3.487 6.149 1.00 86.38 200 ASN A CA 1
ATOM 1551 C C . ASN A 1 200 ? 8.528 -2.439 5.539 1.00 86.38 200 ASN A C 1
ATOM 1553 O O . ASN A 1 200 ? 8.346 -2.404 4.320 1.00 86.38 200 ASN A O 1
ATOM 1557 N N . ALA A 1 201 ? 7.899 -1.633 6.398 1.00 87.69 201 ALA A N 1
ATOM 1558 C CA . ALA A 1 201 ? 6.850 -0.679 6.041 1.00 87.69 201 ALA A CA 1
ATOM 1559 C C . ALA A 1 201 ? 5.670 -1.298 5.253 1.00 87.69 201 ALA A C 1
ATOM 1561 O O . ALA A 1 201 ? 5.003 -0.615 4.481 1.00 87.69 201 ALA A O 1
ATOM 1562 N N . GLY A 1 202 ? 5.398 -2.595 5.438 1.00 90.81 202 GLY A N 1
ATOM 1563 C CA . GLY A 1 202 ? 4.163 -3.253 5.003 1.00 90.81 202 GLY A CA 1
ATOM 1564 C C . GLY A 1 202 ? 4.086 -3.703 3.546 1.00 90.81 202 GLY A C 1
ATOM 1565 O O . GLY A 1 202 ? 3.115 -4.367 3.179 1.00 90.81 202 GLY A O 1
ATOM 1566 N N . CYS A 1 203 ? 5.078 -3.385 2.709 1.00 94.00 203 CYS A N 1
ATOM 1567 C CA . CYS A 1 203 ? 5.052 -3.719 1.285 1.00 94.00 203 CYS A CA 1
ATOM 1568 C C . CYS A 1 203 ? 6.428 -4.149 0.762 1.00 94.00 203 CYS A C 1
ATOM 1570 O O . CYS A 1 203 ? 7.416 -3.436 0.933 1.00 94.00 203 CYS A O 1
ATOM 1572 N N . TYR A 1 204 ? 6.488 -5.276 0.046 1.00 94.00 204 TYR A N 1
ATOM 1573 C CA . TYR A 1 204 ? 7.713 -5.733 -0.621 1.00 94.00 204 TYR A CA 1
ATOM 1574 C C . TYR A 1 204 ? 8.261 -4.682 -1.599 1.00 94.00 204 TYR A C 1
ATOM 1576 O O . TYR A 1 204 ? 9.462 -4.403 -1.623 1.00 94.00 204 TYR A O 1
ATOM 1584 N N . MET A 1 205 ? 7.367 -4.013 -2.332 1.00 91.75 205 MET A N 1
ATOM 1585 C CA . MET A 1 205 ? 7.748 -2.989 -3.303 1.00 91.75 205 MET A CA 1
ATOM 1586 C C . MET A 1 205 ? 8.395 -1.764 -2.672 1.00 91.75 205 MET A C 1
ATOM 1588 O O . MET A 1 205 ? 9.195 -1.109 -3.333 1.00 91.75 205 MET A O 1
ATOM 1592 N N . LYS A 1 206 ? 8.146 -1.484 -1.386 1.00 88.56 206 LYS A N 1
ATOM 1593 C CA . LYS A 1 206 ? 8.854 -0.414 -0.671 1.00 88.56 206 LYS A CA 1
ATOM 1594 C C . LYS A 1 206 ? 10.357 -0.673 -0.608 1.00 88.56 206 LYS A C 1
ATOM 1596 O O . LYS A 1 206 ? 11.137 0.266 -0.733 1.00 88.56 206 LYS A O 1
ATOM 1601 N N . LYS A 1 207 ? 10.762 -1.938 -0.451 1.00 87.31 207 LYS A N 1
ATOM 1602 C CA . LYS A 1 207 ? 12.171 -2.351 -0.485 1.00 87.31 207 LYS A CA 1
ATOM 1603 C C . LYS A 1 207 ? 12.732 -2.275 -1.903 1.00 87.31 207 LYS A C 1
ATOM 1605 O O . LYS A 1 207 ? 13.810 -1.728 -2.097 1.00 87.31 207 LYS A O 1
ATOM 1610 N N . VAL A 1 208 ? 12.011 -2.823 -2.882 1.00 87.94 208 VAL A N 1
ATOM 1611 C CA . VAL A 1 208 ? 12.469 -2.888 -4.283 1.00 87.94 208 VAL A CA 1
ATOM 1612 C C . VAL A 1 208 ? 12.629 -1.491 -4.890 1.00 87.94 208 VAL A C 1
ATOM 1614 O O . VAL A 1 208 ? 13.614 -1.220 -5.569 1.00 87.94 208 VAL A O 1
ATOM 1617 N N . LEU A 1 209 ? 11.689 -0.589 -4.606 1.00 87.38 209 LEU A N 1
ATOM 1618 C CA . LEU A 1 209 ? 11.667 0.785 -5.112 1.00 87.38 209 LEU A CA 1
ATOM 1619 C C . LEU A 1 209 ? 12.303 1.782 -4.142 1.00 87.38 209 LEU A C 1
ATOM 1621 O O . LEU A 1 209 ? 12.079 2.986 -4.258 1.00 87.38 209 LEU A O 1
ATOM 1625 N N . ALA A 1 210 ? 13.095 1.303 -3.182 1.00 84.50 210 ALA A N 1
ATOM 1626 C CA . ALA A 1 210 ? 13.867 2.192 -2.338 1.00 84.50 210 ALA A CA 1
ATOM 1627 C C . ALA A 1 210 ? 14.782 3.064 -3.210 1.00 84.50 210 ALA A C 1
ATOM 1629 O O . ALA A 1 210 ? 15.443 2.592 -4.141 1.00 84.50 210 ALA A O 1
ATOM 1630 N N . THR A 1 211 ? 14.802 4.354 -2.901 1.00 81.56 211 THR A N 1
ATOM 1631 C CA . THR A 1 211 ? 15.732 5.322 -3.471 1.00 81.56 211 THR A CA 1
ATOM 1632 C C . THR A 1 211 ? 16.831 5.604 -2.457 1.00 81.56 211 THR A C 1
ATOM 1634 O O . THR A 1 211 ? 16.631 5.468 -1.244 1.00 81.56 211 THR A O 1
ATOM 1637 N N . LYS A 1 212 ? 18.016 6.012 -2.926 1.00 71.50 212 LYS A N 1
ATOM 1638 C CA . LYS A 1 212 ? 18.980 6.627 -2.002 1.00 71.50 212 LYS A CA 1
ATOM 1639 C C . LYS A 1 212 ? 18.361 7.945 -1.542 1.00 71.50 212 LYS A C 1
ATOM 1641 O O . LYS A 1 212 ? 18.128 8.816 -2.374 1.00 71.50 212 LYS A O 1
ATOM 1646 N N . ARG A 1 213 ? 18.083 8.085 -0.243 1.00 56.38 213 ARG A N 1
ATOM 1647 C CA . ARG A 1 213 ? 17.807 9.404 0.337 1.00 56.38 213 ARG A CA 1
ATOM 1648 C C . ARG A 1 213 ? 19.056 10.248 0.094 1.00 56.38 213 ARG A C 1
ATOM 1650 O O . ARG A 1 213 ? 20.145 9.814 0.466 1.00 56.38 213 ARG A O 1
ATOM 1657 N N . GLY A 1 214 ? 18.903 11.360 -0.621 1.00 49.50 214 GLY A N 1
ATOM 1658 C CA . GLY A 1 214 ? 19.978 12.338 -0.757 1.00 49.50 214 GLY A CA 1
ATOM 1659 C C . GLY A 1 214 ? 20.435 12.767 0.634 1.00 49.50 214 GLY A C 1
ATOM 1660 O O . GLY A 1 214 ? 19.599 12.897 1.532 1.00 49.50 214 GLY A O 1
ATOM 1661 N N . VAL A 1 215 ? 21.751 12.882 0.806 1.00 33.00 215 VAL A N 1
ATOM 1662 C CA . VAL A 1 215 ? 22.331 13.727 1.856 1.00 33.00 215 VAL A CA 1
ATOM 1663 C C . VAL A 1 215 ? 22.028 15.170 1.488 1.00 33.00 215 VAL A C 1
ATOM 1665 O O . VAL A 1 215 ? 22.149 15.470 0.277 1.00 33.00 215 VAL A O 1
#